Protein AF-0000000084922261 (afdb_homodimer)

Organism: Filifactor alocis (strain ATCC 35896 / CCUG 47790 / D40 B5) (NCBI:txid546269)

Foldseek 3Di:
DDKDKFWFDPVLDDDPLVVLLCVQLVWAWDDKDWAADPFGIKMKTKIWDQDPVVSWIKIKIKIWDDGNPTIMIIIDIDPGPPHDVPDDVPDPPSRSVSSNVSRNVRD/DDKDKFWFDPVLDDPPLLVVLCVQLVWAWDDKDWAADPFGIKMKTKIWDQDPVVRWIKIKIKIWDDGNPTIMIIIDIDPGPPDDRPPDVPDPPSSSVSSNVSRNVRD

Nearest PDB structures (foldseek):
  1v2b-assembly2_B  TM=5.487E-01  e=1.607E-01  Nicotiana tabacum
  2fpn-assembly1_A-2  TM=5.987E-01  e=5.436E-01  Bacillus subtilis
  6mna-assembly1_A  TM=4.639E-01  e=1.637E+00  Mycobacterium tuberculosis H37Rv
  6v04-assembly1_A  TM=4.383E-01  e=9.713E-01  Micromonospora chersina
  4pws-assembly1_A  TM=4.804E-01  e=2.925E+00  Mycobacterium tuberculosis

Solvent-accessible surface area (backbone atoms only — not comparable to full-atom values): 11706 Å² total; per-residue (Å²): 96,69,62,47,74,47,67,37,32,70,88,56,61,56,93,56,54,62,57,54,51,20,64,75,55,68,33,42,71,53,48,70,51,76,45,79,42,88,58,40,37,38,33,43,34,36,36,38,32,80,35,80,90,75,71,42,31,36,37,36,40,37,38,38,40,38,42,83,88,48,28,33,34,38,41,40,65,45,56,37,72,82,62,68,50,66,52,67,68,54,92,72,56,59,62,55,55,45,47,51,56,58,52,57,72,32,79,88,68,64,47,73,46,66,38,33,70,88,58,62,58,99,53,51,65,57,51,50,20,61,74,55,68,33,42,70,60,50,70,51,75,45,79,41,88,58,40,35,39,33,44,34,35,34,38,33,80,36,78,92,74,71,43,30,37,38,35,41,37,37,38,40,38,44,82,88,48,28,34,35,39,40,40,64,45,53,34,76,80,59,69,46,62,52,67,65,58,91,71,56,60,63,57,53,46,48,51,57,58,52,59,73,31,79

Secondary structure (DSSP, 8-state):
---EEEEE-TTT--TTHHHHHHHHTT-EEEEEEEEEETTEEEEEEEEEEEETTTTEEEEEEEEEEEESS-EEEEEEE--TTS--TTS-S-SS-HHHHHHHHHHGGG-/---EEEEE-GGG--TTHHHHHHHHTT-EEEEEEEEEETTEEEEEEEEEEEETTTTEEEEEEEEEEEESS-EEEEEEE--GGG--TTS-S-SS-HHHHHHHHHHGGG-

Structure (mmCIF, N/CA/C/O backbone):
data_AF-0000000084922261-model_v1
#
loop_
_entity.id
_entity.type
_entity.pdbx_description
1 polymer 'Uncharacterized protein'
#
loop_
_atom_site.group_PDB
_atom_site.id
_atom_site.type_symbol
_atom_site.label_atom_id
_atom_site.label_alt_id
_atom_site.label_comp_id
_atom_site.label_asym_id
_atom_site.label_entity_id
_atom_site.label_seq_id
_atom_site.pdbx_PDB_ins_code
_atom_site.Cartn_x
_atom_site.Cartn_y
_atom_site.Cartn_z
_atom_site.occupancy
_atom_site.B_iso_or_equiv
_atom_site.auth_seq_id
_atom_site.auth_comp_id
_atom_site.auth_asym_id
_atom_site.auth_atom_id
_atom_site.pdbx_PDB_model_num
ATOM 1 N N . MET A 1 1 ? 0.493 8.789 -12.711 1 36.69 1 MET A N 1
ATOM 2 C CA . MET A 1 1 ? 0.45 7.84 -11.594 1 36.69 1 MET A CA 1
ATOM 3 C C . MET A 1 1 ? 0.936 6.461 -12.039 1 36.69 1 MET A C 1
ATOM 5 O O . MET A 1 1 ? 0.186 5.703 -12.656 1 36.69 1 MET A O 1
ATOM 9 N N . LYS A 1 2 ? 2.189 6.207 -12.438 1 48.44 2 LYS A N 1
ATOM 10 C CA . LYS A 1 2 ? 2.514 5.016 -13.211 1 48.44 2 LYS A CA 1
ATOM 11 C C . LYS A 1 2 ? 2.586 3.779 -12.32 1 48.44 2 LYS A C 1
ATOM 13 O O . LYS A 1 2 ? 3.297 3.773 -11.32 1 48.44 2 LYS A O 1
ATOM 18 N N . SER A 1 3 ? 1.501 3.09 -11.914 1 64.94 3 SER A N 1
ATOM 19 C CA . SER A 1 3 ? 1.409 1.732 -11.391 1 64.94 3 SER A CA 1
ATOM 20 C C . SER A 1 3 ? 1.769 0.7 -12.453 1 64.94 3 SER A C 1
ATOM 22 O O . SER A 1 3 ? 1.561 0.931 -13.641 1 64.94 3 SER A O 1
ATOM 24 N N . TYR A 1 4 ? 2.791 -0.17 -12.117 1 81.31 4 TYR A N 1
ATOM 25 C CA . TYR A 1 4 ? 3.07 -1.316 -12.977 1 81.31 4 TYR A CA 1
ATOM 26 C C . TYR A 1 4 ? 2.125 -2.473 -12.664 1 81.31 4 TYR A C 1
ATOM 28 O O . TYR A 1 4 ? 1.779 -2.705 -11.5 1 81.31 4 TYR A O 1
ATOM 36 N N . CYS A 1 5 ? 1.631 -3.041 -13.742 1 88.44 5 CYS A N 1
ATOM 37 C CA . CYS A 1 5 ? 0.843 -4.262 -13.594 1 88.44 5 CYS A CA 1
ATOM 38 C C . CYS A 1 5 ? 1.509 -5.426 -14.32 1 88.44 5 CYS A C 1
ATOM 40 O O . CYS A 1 5 ? 1.855 -5.32 -15.492 1 88.44 5 CYS A O 1
ATOM 42 N N . VAL A 1 6 ? 1.786 -6.523 -13.633 1 91.81 6 VAL A N 1
ATOM 43 C CA . VAL A 1 6 ? 2.426 -7.711 -14.188 1 91.81 6 VAL A CA 1
ATOM 44 C C . VAL A 1 6 ? 1.483 -8.906 -14.078 1 91.81 6 VAL A C 1
ATOM 46 O O . VAL A 1 6 ? 1.096 -9.305 -12.977 1 91.81 6 VAL A O 1
ATOM 49 N N . THR A 1 7 ? 1.068 -9.469 -15.195 1 93.5 7 THR A N 1
ATOM 50 C CA . THR A 1 7 ? 0.277 -10.688 -15.172 1 93.5 7 THR A CA 1
ATOM 51 C C . THR A 1 7 ? 1.144 -11.891 -14.789 1 93.5 7 THR A C 1
ATOM 53 O O . THR A 1 7 ? 2.238 -12.062 -15.328 1 93.5 7 THR A O 1
ATOM 56 N N . LEU A 1 8 ? 0.601 -12.664 -13.898 1 94.5 8 LEU A N 1
ATOM 57 C CA . LEU A 1 8 ? 1.389 -13.766 -13.359 1 94.5 8 LEU A CA 1
ATOM 58 C C . LEU A 1 8 ? 0.744 -15.109 -13.688 1 94.5 8 LEU A C 1
ATOM 60 O O . LEU A 1 8 ? -0.47 -15.188 -13.891 1 94.5 8 LEU A O 1
ATOM 64 N N . ASN A 1 9 ? 1.605 -16.094 -13.812 1 91.19 9 ASN A N 1
ATOM 65 C CA . ASN A 1 9 ? 1.144 -17.469 -13.906 1 91.19 9 ASN A CA 1
ATOM 66 C C . ASN A 1 9 ? 0.802 -18.047 -12.531 1 91.19 9 ASN A C 1
ATOM 68 O O . ASN A 1 9 ? 1.667 -18.125 -11.664 1 91.19 9 ASN A O 1
ATOM 72 N N . ARG A 1 10 ? -0.432 -18.344 -12.406 1 86.19 10 ARG A N 1
ATOM 73 C CA . ARG A 1 10 ? -0.937 -18.828 -11.117 1 86.19 10 ARG A CA 1
ATOM 74 C C . ARG A 1 10 ? -0.137 -20.016 -10.625 1 86.19 10 ARG A C 1
ATOM 76 O O . ARG A 1 10 ? 0.125 -20.156 -9.43 1 86.19 10 ARG A O 1
ATOM 83 N N . GLU A 1 11 ? 0.324 -20.844 -11.469 1 85 11 GLU A N 1
ATOM 84 C CA . GLU A 1 11 ? 1.053 -22.062 -11.117 1 85 11 GLU A CA 1
ATOM 85 C C . GLU A 1 11 ? 2.477 -21.734 -10.672 1 85 11 GLU A C 1
ATOM 87 O O . GLU A 1 11 ? 3.117 -22.547 -9.992 1 85 11 GLU A O 1
ATOM 92 N N . LYS A 1 12 ? 2.883 -20.578 -11.062 1 84.75 12 LYS A N 1
ATOM 93 C CA . LYS A 1 12 ? 4.266 -20.203 -10.773 1 84.75 12 LYS A CA 1
ATOM 94 C C . LYS A 1 12 ? 4.352 -19.359 -9.5 1 84.75 12 LYS A C 1
ATOM 96 O O . LYS A 1 12 ? 5.438 -19.156 -8.953 1 84.75 12 LYS A O 1
ATOM 101 N N . ILE A 1 13 ? 3.154 -18.844 -9.094 1 80.56 13 ILE A N 1
ATOM 102 C CA . ILE A 1 13 ? 3.184 -17.984 -7.914 1 80.56 13 ILE A CA 1
ATOM 103 C C . ILE A 1 13 ? 3.516 -18.828 -6.68 1 80.56 13 ILE A C 1
ATOM 105 O O . ILE A 1 13 ? 2.883 -19.859 -6.434 1 80.56 13 ILE A O 1
ATOM 109 N N . LEU A 1 14 ? 4.625 -18.438 -6.035 1 76.31 14 LEU A N 1
ATOM 110 C CA . LEU A 1 14 ? 5.152 -19.203 -4.914 1 76.31 14 LEU A CA 1
ATOM 111 C C . LEU A 1 14 ? 4.668 -18.641 -3.584 1 76.31 14 LEU A C 1
ATOM 113 O O . LEU A 1 14 ? 4.352 -17.453 -3.49 1 76.31 14 LEU A O 1
ATOM 117 N N . PRO A 1 15 ? 4.746 -19.75 -2.66 1 78.44 15 PRO A N 1
ATOM 118 C CA . PRO A 1 15 ? 4.562 -19.312 -1.275 1 78.44 15 PRO A CA 1
ATOM 119 C C . PRO A 1 15 ? 5.711 -18.438 -0.781 1 78.44 15 PRO A C 1
ATOM 121 O O . PRO A 1 15 ? 6.855 -18.609 -1.216 1 78.44 15 PRO A O 1
ATOM 124 N N . HIS A 1 16 ? 5.656 -17.25 -0.441 1 90.94 16 HIS A N 1
ATOM 125 C CA . HIS A 1 16 ? 6.66 -16.406 0.197 1 90.94 16 HIS A CA 1
ATOM 126 C C . HIS A 1 16 ? 7.238 -15.391 -0.788 1 90.94 16 HIS A C 1
ATOM 128 O O . HIS A 1 16 ? 8.453 -15.203 -0.852 1 90.94 16 HIS A O 1
ATOM 134 N N . MET A 1 17 ? 6.457 -14.977 -1.72 1 93.81 17 MET A N 1
ATOM 135 C CA . MET A 1 17 ? 6.863 -13.953 -2.678 1 93.81 17 MET A CA 1
ATOM 136 C C . MET A 1 17 ? 7.586 -12.805 -1.975 1 93.81 17 MET A C 1
ATOM 138 O O . MET A 1 17 ? 8.5 -12.203 -2.539 1 93.81 17 MET A O 1
ATOM 142 N N . GLU A 1 18 ? 7.156 -12.562 -0.69 1 95 18 GLU A N 1
ATOM 143 C CA . GLU A 1 18 ? 7.789 -11.477 0.05 1 95 18 GLU A CA 1
ATOM 144 C C . GLU A 1 18 ? 9.281 -11.727 0.24 1 95 18 GLU A C 1
ATOM 146 O O . GLU A 1 18 ? 10.086 -10.797 0.189 1 95 18 GLU A O 1
ATOM 151 N N . LYS A 1 19 ? 9.656 -12.953 0.465 1 95.31 19 LYS A N 1
ATOM 152 C CA . LYS A 1 19 ? 11.062 -13.297 0.656 1 95.31 19 LYS A CA 1
ATOM 153 C C . LYS A 1 19 ? 11.844 -13.18 -0.65 1 95.31 19 LYS A C 1
ATOM 155 O O . LYS A 1 19 ? 12.969 -12.664 -0.665 1 95.31 19 LYS A O 1
ATOM 160 N N . ILE A 1 20 ? 11.266 -13.68 -1.689 1 96.31 20 ILE A N 1
ATOM 161 C CA . ILE A 1 20 ? 11.898 -13.641 -3 1 96.31 20 ILE A CA 1
ATOM 162 C C . ILE A 1 20 ? 12.148 -12.195 -3.414 1 96.31 20 ILE A C 1
ATOM 164 O O . ILE A 1 20 ? 13.258 -11.836 -3.814 1 96.31 20 ILE A O 1
ATOM 168 N N . LEU A 1 21 ? 11.148 -11.375 -3.289 1 96.25 21 LEU A N 1
ATOM 169 C CA . LEU A 1 21 ? 11.273 -9.977 -3.676 1 96.25 21 LEU A CA 1
ATOM 170 C C . LEU A 1 21 ? 12.305 -9.258 -2.809 1 96.25 21 LEU A C 1
ATOM 172 O O . LEU A 1 21 ? 13.133 -8.5 -3.316 1 96.25 21 LEU A O 1
ATOM 176 N N . ALA A 1 22 ? 12.227 -9.523 -1.489 1 94.31 22 ALA A N 1
ATOM 177 C CA . ALA A 1 22 ? 13.164 -8.891 -0.569 1 94.31 22 ALA A CA 1
ATOM 178 C C . ALA A 1 22 ? 14.602 -9.273 -0.906 1 94.31 22 ALA A C 1
ATOM 180 O O . ALA A 1 22 ? 15.492 -8.414 -0.925 1 94.31 22 ALA A O 1
ATOM 181 N N . GLU A 1 23 ? 14.844 -10.484 -1.179 1 95.31 23 GLU A N 1
ATOM 182 C CA . GLU A 1 23 ? 16.188 -10.992 -1.443 1 95.31 23 GLU A CA 1
ATOM 183 C C . GLU A 1 23 ? 16.703 -10.5 -2.793 1 95.31 23 GLU A C 1
ATOM 185 O O . GLU A 1 23 ? 17.828 -9.992 -2.889 1 95.31 23 GLU A O 1
ATOM 190 N N . LYS A 1 24 ? 15.922 -10.609 -3.748 1 94.69 24 LYS A N 1
ATOM 191 C CA . LYS A 1 24 ? 16.391 -10.305 -5.098 1 94.69 24 LYS A CA 1
ATOM 192 C C . LYS A 1 24 ? 16.5 -8.797 -5.316 1 94.69 24 LYS A C 1
ATOM 194 O O . LYS A 1 24 ? 17.312 -8.344 -6.117 1 94.69 24 LYS A O 1
ATOM 199 N N . CYS A 1 25 ? 15.711 -8.023 -4.672 1 92.56 25 CYS A N 1
ATOM 200 C CA . CYS A 1 25 ? 15.719 -6.578 -4.875 1 92.56 25 CYS A CA 1
ATOM 201 C C . CYS A 1 25 ? 16.5 -5.879 -3.764 1 92.56 25 CYS A C 1
ATOM 203 O O . CYS A 1 25 ? 16.531 -4.648 -3.711 1 92.56 25 CYS A O 1
ATOM 205 N N . TYR A 1 26 ? 17.047 -6.613 -2.855 1 90.06 26 TYR A N 1
ATOM 206 C CA . TYR A 1 26 ? 17.828 -6.07 -1.748 1 90.06 26 TYR A CA 1
ATOM 207 C C . TYR A 1 26 ? 17.047 -5 -1.001 1 90.06 26 TYR A C 1
ATOM 209 O O . TYR A 1 26 ? 17.547 -3.889 -0.794 1 90.06 26 TYR A O 1
ATOM 217 N N . CYS A 1 27 ? 15.875 -5.379 -0.664 1 88.38 27 CYS A N 1
ATOM 218 C CA . CYS A 1 27 ? 15.016 -4.496 0.118 1 88.38 27 CYS A CA 1
ATOM 219 C C . CYS A 1 27 ? 14.484 -5.211 1.356 1 88.38 27 CYS A C 1
ATOM 221 O O . CYS A 1 27 ? 14.703 -6.414 1.522 1 88.38 27 CYS A O 1
ATOM 223 N N . GLU A 1 28 ? 13.961 -4.441 2.223 1 88.06 28 GLU A N 1
ATOM 224 C CA . GLU A 1 28 ? 13.422 -4.988 3.465 1 88.06 28 GLU A CA 1
ATOM 225 C C . GLU A 1 28 ? 11.922 -5.215 3.359 1 88.06 28 GLU A C 1
ATOM 227 O O . GLU A 1 28 ? 11.18 -4.332 2.924 1 88.06 28 GLU A O 1
ATOM 232 N N . PHE A 1 29 ? 11.492 -6.418 3.711 1 91.38 29 PHE A N 1
ATOM 233 C CA . PHE A 1 29 ? 10.07 -6.707 3.842 1 91.38 29 PHE A CA 1
ATOM 234 C C . PHE A 1 29 ? 9.5 -6.062 5.102 1 91.38 29 PHE A C 1
ATOM 236 O O . PHE A 1 29 ? 10.055 -6.219 6.191 1 91.38 29 PHE A O 1
ATOM 243 N N . VAL A 1 30 ? 8.445 -5.324 4.949 1 86.94 30 VAL A N 1
ATOM 244 C CA . VAL A 1 30 ? 7.895 -4.586 6.082 1 86.94 30 VAL A CA 1
ATOM 245 C C . VAL A 1 30 ? 6.648 -5.293 6.605 1 86.94 30 VAL A C 1
ATOM 247 O O . VAL A 1 30 ? 6.531 -5.555 7.805 1 86.94 30 VAL A O 1
ATOM 250 N N . HIS A 1 31 ? 5.699 -5.609 5.719 1 88.5 31 HIS A N 1
ATOM 251 C CA . HIS A 1 31 ? 4.414 -6.16 6.137 1 88.5 31 HIS A CA 1
ATOM 252 C C . HIS A 1 31 ? 3.668 -6.777 4.957 1 88.5 31 HIS A C 1
ATOM 254 O O . HIS A 1 31 ? 3.912 -6.414 3.805 1 88.5 31 HIS A O 1
ATOM 260 N N . LYS A 1 32 ? 2.809 -7.688 5.258 1 92.12 32 LYS A N 1
ATOM 261 C CA . LYS A 1 32 ? 1.87 -8.188 4.258 1 92.12 32 LYS A CA 1
ATOM 262 C C . LYS A 1 32 ? 0.531 -8.555 4.895 1 92.12 32 LYS A C 1
ATOM 264 O O . LYS A 1 32 ? 0.479 -8.953 6.062 1 92.12 32 LYS A O 1
ATOM 269 N N . LYS A 1 33 ? -0.444 -8.391 4.273 1 93.19 33 LYS A N 1
ATOM 270 C CA . LYS A 1 33 ? -1.785 -8.797 4.688 1 93.19 33 LYS A CA 1
ATOM 271 C C . LYS A 1 33 ? -2.602 -9.289 3.496 1 93.19 33 LYS A C 1
ATOM 273 O O . LYS A 1 33 ? -2.574 -8.688 2.424 1 93.19 33 LYS A O 1
ATOM 278 N N . ARG A 1 34 ? -3.311 -10.406 3.766 1 94.12 34 ARG A N 1
ATOM 279 C CA . ARG A 1 34 ? -4.168 -10.984 2.738 1 94.12 34 ARG A CA 1
ATOM 280 C C . ARG A 1 34 ? -5.637 -10.68 3.016 1 94.12 34 ARG A C 1
ATOM 282 O O . ARG A 1 34 ? -6.086 -10.75 4.164 1 94.12 34 ARG A O 1
ATOM 289 N N . TYR A 1 35 ? -6.324 -10.305 2.012 1 94.44 35 TYR A N 1
ATOM 290 C CA . TYR A 1 35 ? -7.762 -10.062 2.045 1 94.44 35 TYR A CA 1
ATOM 291 C C . TYR A 1 35 ? -8.508 -11.07 1.186 1 94.44 35 TYR A C 1
ATOM 293 O O . TYR A 1 35 ? -8.492 -10.984 -0.045 1 94.44 35 TYR A O 1
ATOM 301 N N . PRO A 1 36 ? -9.141 -12.016 1.817 1 93.81 36 PRO A N 1
ATOM 302 C CA . PRO A 1 36 ? -9.859 -13.016 1.033 1 93.81 36 PRO A CA 1
ATOM 303 C C . PRO A 1 36 ? -11.062 -12.438 0.29 1 93.81 36 PRO A C 1
ATOM 305 O O . PRO A 1 36 ? -11.734 -11.539 0.801 1 93.81 36 PRO A O 1
ATOM 308 N N . CYS A 1 37 ? -11.289 -12.898 -0.949 1 91.12 37 CYS A N 1
ATOM 309 C CA . CYS A 1 37 ? -12.492 -12.664 -1.743 1 91.12 37 CYS A CA 1
ATOM 310 C C . CYS A 1 37 ? -13.211 -13.969 -2.053 1 91.12 37 CYS A C 1
ATOM 312 O O . CYS A 1 37 ? -12.664 -15.055 -1.826 1 91.12 37 CYS A O 1
ATOM 314 N N . GLU A 1 38 ? -14.422 -13.867 -2.463 1 86.69 38 GLU A N 1
ATOM 315 C CA . GLU A 1 38 ? -15.172 -15.078 -2.787 1 86.69 38 GLU A CA 1
ATOM 316 C C . GLU A 1 38 ? -14.484 -15.883 -3.889 1 86.69 38 GLU A C 1
ATOM 318 O O . GLU A 1 38 ? -14.508 -17.109 -3.877 1 86.69 38 GLU A O 1
ATOM 323 N N . ASP A 1 39 ? -13.875 -15.234 -4.797 1 88.31 39 ASP A N 1
ATOM 324 C CA . ASP A 1 39 ? -13.289 -15.898 -5.961 1 88.31 39 ASP A CA 1
ATOM 325 C C . ASP A 1 39 ? -11.773 -15.961 -5.855 1 88.31 39 ASP A C 1
ATOM 327 O O . ASP A 1 39 ? -11.086 -16.172 -6.852 1 88.31 39 ASP A O 1
ATOM 331 N N . GLY A 1 40 ? -11.148 -15.703 -4.672 1 92.5 40 GLY A N 1
ATOM 332 C CA . GLY A 1 40 ? -9.703 -15.695 -4.516 1 92.5 40 GLY A CA 1
ATOM 333 C C . GLY A 1 40 ? -9.227 -14.82 -3.371 1 92.5 40 GLY A C 1
ATOM 334 O O . GLY A 1 40 ? -9.734 -14.93 -2.252 1 92.5 40 GLY A O 1
ATOM 335 N N . PHE A 1 41 ? -8.156 -14.023 -3.666 1 93.75 41 PHE A N 1
ATOM 336 C CA . PHE A 1 41 ? -7.645 -13.172 -2.602 1 93.75 41 PHE A CA 1
ATOM 337 C C . PHE A 1 41 ? -6.891 -11.984 -3.182 1 93.75 41 PHE A C 1
ATOM 339 O O . PHE A 1 41 ? -6.508 -11.992 -4.352 1 93.75 41 PHE A O 1
ATOM 346 N N . ILE A 1 42 ? -6.805 -10.961 -2.443 1 95.44 42 ILE A N 1
ATOM 347 C CA . ILE A 1 42 ? -5.934 -9.805 -2.645 1 95.44 42 ILE A CA 1
ATOM 348 C C . ILE A 1 42 ? -4.918 -9.727 -1.508 1 95.44 42 ILE A C 1
ATOM 350 O O . ILE A 1 42 ? -5.273 -9.875 -0.336 1 95.44 42 ILE A O 1
ATOM 354 N N . GL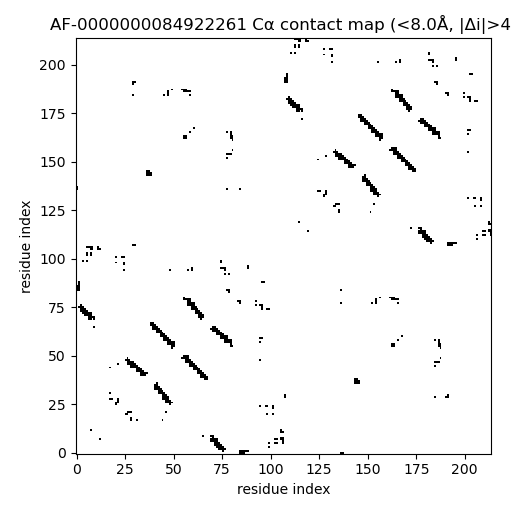U A 1 43 ? -3.688 -9.633 -1.827 1 96 43 GLU A N 1
ATOM 355 C CA . GLU A 1 43 ? -2.633 -9.531 -0.822 1 96 43 GLU A CA 1
ATOM 356 C C . GLU A 1 43 ? -1.793 -8.273 -1.03 1 96 43 GLU A C 1
ATOM 358 O O . GLU A 1 43 ? -1.351 -7.996 -2.146 1 96 43 GLU A O 1
ATOM 363 N N . VAL A 1 44 ? -1.662 -7.469 -0.013 1 95.12 44 VAL A N 1
ATOM 364 C CA . VAL A 1 44 ? -0.872 -6.242 -0.037 1 95.12 44 VAL A CA 1
ATOM 365 C C . VAL A 1 44 ? 0.455 -6.469 0.685 1 95.12 44 VAL A C 1
ATOM 367 O O . VAL A 1 44 ? 0.479 -6.977 1.809 1 95.12 44 VAL A O 1
ATOM 370 N N . MET A 1 45 ? 1.527 -6.156 0.046 1 94.81 45 MET A N 1
ATOM 371 C CA . MET A 1 45 ? 2.863 -6.277 0.62 1 94.81 45 MET A CA 1
ATOM 372 C C . MET A 1 45 ? 3.596 -4.941 0.58 1 94.81 45 MET A C 1
ATOM 374 O O . MET A 1 45 ? 3.518 -4.215 -0.414 1 94.81 45 MET A O 1
ATOM 378 N N . LEU A 1 46 ? 4.277 -4.699 1.675 1 91.31 46 LEU A N 1
ATOM 379 C CA . LEU A 1 46 ? 5.039 -3.463 1.793 1 91.31 46 LEU A CA 1
ATOM 380 C C . LEU A 1 46 ? 6.531 -3.754 1.909 1 91.31 46 LEU A C 1
ATOM 382 O O . LEU A 1 46 ? 6.938 -4.66 2.643 1 91.31 46 LEU A O 1
ATOM 386 N N . PHE A 1 47 ? 7.301 -2.998 1.16 1 88.75 47 PHE A N 1
ATOM 387 C CA . PHE A 1 47 ? 8.758 -3.102 1.188 1 88.75 47 PHE A CA 1
ATOM 388 C C . PHE A 1 47 ? 9.391 -1.729 1.368 1 88.75 47 PHE A C 1
ATOM 390 O O . PHE A 1 47 ? 8.82 -0.714 0.966 1 88.75 47 PHE A O 1
ATOM 397 N N . GLU A 1 48 ? 10.602 -1.743 1.954 1 85.44 48 GLU A N 1
ATOM 398 C CA . GLU A 1 48 ? 11.422 -0.542 2.072 1 85.44 48 GLU A CA 1
ATOM 399 C C . GLU A 1 48 ? 12.852 -0.802 1.606 1 85.44 48 GLU A C 1
ATOM 401 O O . GLU A 1 48 ? 13.398 -1.883 1.839 1 85.44 48 GLU A O 1
ATOM 406 N N . LYS A 1 49 ? 13.359 0.191 0.937 1 83.06 49 LYS A N 1
ATOM 407 C CA . LYS A 1 49 ? 14.758 0.115 0.524 1 83.06 49 LYS A CA 1
ATOM 408 C C . LYS A 1 49 ? 15.531 1.356 0.962 1 83.06 49 LYS A C 1
ATOM 410 O O . LYS A 1 49 ? 15.102 2.482 0.709 1 83.06 49 LYS A O 1
ATOM 415 N N . LEU A 1 50 ? 16.594 1.17 1.703 1 76.12 50 LEU A N 1
ATOM 416 C CA . LEU A 1 50 ? 17.484 2.252 2.109 1 76.12 50 LEU A CA 1
ATOM 417 C C . LEU A 1 50 ? 18.531 2.527 1.034 1 76.12 50 LEU A C 1
ATOM 419 O O . LEU A 1 50 ? 19.234 1.614 0.593 1 76.12 50 LEU A O 1
ATOM 423 N N . HIS A 1 51 ? 18.5 3.842 0.694 1 71.5 51 HIS A N 1
ATOM 424 C CA . HIS A 1 51 ? 19.5 4.266 -0.27 1 71.5 51 HIS A CA 1
ATOM 425 C C . HIS A 1 51 ? 20.719 4.875 0.431 1 71.5 51 HIS A C 1
ATOM 427 O O . HIS A 1 51 ? 20.656 6.012 0.906 1 71.5 51 HIS A O 1
ATOM 433 N N . LEU A 1 52 ? 21.766 4.141 0.45 1 68.75 52 LEU A N 1
ATOM 434 C CA . LEU A 1 52 ? 22.953 4.516 1.213 1 68.75 52 LEU A CA 1
ATOM 435 C C . LEU A 1 52 ? 23.547 5.824 0.692 1 68.75 52 LEU A C 1
ATOM 437 O O . LEU A 1 52 ? 24.062 6.625 1.468 1 68.75 52 LEU A O 1
ATOM 441 N N . ARG A 1 53 ? 23.406 6.047 -0.58 1 62.38 53 ARG A N 1
ATOM 442 C CA . ARG A 1 53 ? 24 7.25 -1.153 1 62.38 53 ARG A CA 1
ATOM 443 C C . ARG A 1 53 ? 23.266 8.5 -0.685 1 62.38 53 ARG A C 1
ATOM 445 O O . ARG A 1 53 ? 23.891 9.531 -0.424 1 62.38 53 ARG A O 1
ATOM 452 N N . THR A 1 54 ? 22 8.523 -0.502 1 62 54 THR A N 1
ATOM 453 C CA . THR A 1 54 ? 21.172 9.688 -0.164 1 62 54 THR A CA 1
ATOM 454 C C . THR A 1 54 ? 20.625 9.562 1.257 1 62 54 THR A C 1
ATOM 456 O O . THR A 1 54 ? 20.094 10.531 1.805 1 62 54 THR A O 1
ATOM 459 N N . THR A 1 55 ? 20.969 8.492 1.886 1 62.44 55 THR A N 1
ATOM 460 C CA . THR A 1 55 ? 20.438 8.172 3.205 1 62.44 55 THR A CA 1
ATOM 461 C C . THR A 1 55 ? 18.922 8.352 3.234 1 62.44 55 THR A C 1
ATOM 463 O O . THR A 1 55 ? 18.359 8.734 4.262 1 62.44 55 THR A O 1
ATOM 466 N N . SER A 1 56 ? 18.297 8.18 1.974 1 67.19 56 SER A N 1
ATOM 467 C CA . SER A 1 56 ? 16.844 8.273 1.879 1 67.19 56 SER A CA 1
ATOM 468 C C . SER A 1 56 ? 16.203 6.895 1.716 1 67.19 56 SER A C 1
ATOM 470 O O . SER A 1 56 ? 16.891 5.93 1.37 1 67.19 56 SER A O 1
ATOM 472 N N . TYR A 1 57 ? 14.984 6.73 2.096 1 68.81 57 TYR A N 1
ATOM 473 C CA . TYR A 1 57 ? 14.258 5.473 1.949 1 68.81 57 TYR A CA 1
ATOM 474 C C . TYR A 1 57 ? 13.234 5.559 0.823 1 68.81 57 TYR A C 1
ATOM 476 O O . TYR A 1 57 ? 12.633 6.613 0.604 1 68.81 57 TYR A O 1
ATOM 484 N N . SER A 1 58 ? 13.234 4.531 0.113 1 77.5 58 SER A N 1
ATOM 485 C CA . SER A 1 58 ? 12.109 4.344 -0.801 1 77.5 58 SER A CA 1
ATOM 486 C C . SER A 1 58 ? 11.141 3.289 -0.276 1 77.5 58 SER A C 1
ATOM 488 O O . SER A 1 58 ? 11.555 2.32 0.364 1 77.5 58 SER A O 1
ATOM 490 N N . GLY A 1 59 ? 9.875 3.561 -0.468 1 82.31 59 GLY A N 1
ATOM 491 C CA . GLY A 1 59 ? 8.836 2.598 -0.12 1 82.31 59 GLY A CA 1
ATOM 492 C C . GLY A 1 59 ? 8.148 2 -1.332 1 82.31 59 GLY A C 1
ATOM 493 O O . GLY A 1 59 ? 8.016 2.66 -2.363 1 82.31 59 GLY A O 1
ATOM 494 N N . LEU A 1 60 ? 7.754 0.763 -1.205 1 88.56 60 LEU A N 1
ATOM 495 C CA . LEU A 1 60 ? 7.066 0.061 -2.281 1 88.56 60 LEU A CA 1
ATOM 496 C C . LEU A 1 60 ? 5.863 -0.71 -1.746 1 88.56 60 LEU A C 1
ATOM 498 O O . LEU A 1 60 ? 5.957 -1.365 -0.705 1 88.56 60 LEU A O 1
ATOM 502 N N . THR A 1 61 ? 4.758 -0.573 -2.402 1 91.62 61 THR A N 1
ATOM 503 C CA . THR A 1 61 ? 3.58 -1.4 -2.158 1 91.62 61 THR A CA 1
ATOM 504 C C . THR A 1 61 ? 3.289 -2.295 -3.359 1 91.62 61 THR A C 1
ATOM 506 O O . THR A 1 61 ? 3.184 -1.811 -4.488 1 91.62 61 THR A O 1
ATOM 509 N N . VAL A 1 62 ? 3.229 -3.58 -3.139 1 94.5 62 VAL A N 1
ATOM 510 C CA . VAL A 1 62 ? 2.836 -4.539 -4.164 1 94.5 62 VAL A CA 1
ATOM 511 C C . VAL A 1 62 ? 1.489 -5.16 -3.807 1 94.5 62 VAL A C 1
ATOM 513 O O . VAL A 1 62 ? 1.297 -5.633 -2.684 1 94.5 62 VAL A O 1
ATOM 516 N N . VAL A 1 63 ? 0.54 -5.145 -4.715 1 96.12 63 VAL A N 1
ATOM 517 C CA . VAL A 1 63 ? -0.77 -5.758 -4.527 1 96.12 63 VAL A CA 1
ATOM 518 C C . VAL A 1 63 ? -0.917 -6.961 -5.457 1 96.12 63 VAL A C 1
ATOM 520 O O . VAL A 1 63 ? -0.961 -6.805 -6.68 1 96.12 63 VAL A O 1
ATOM 523 N N . PHE A 1 64 ? -0.962 -8.125 -4.863 1 95.94 64 PHE A N 1
ATOM 524 C CA . PHE A 1 64 ? -1.228 -9.344 -5.617 1 95.94 64 PHE A CA 1
ATOM 525 C C . PHE A 1 64 ? -2.725 -9.625 -5.684 1 95.94 64 PHE A C 1
ATOM 527 O O . PHE A 1 64 ? -3.408 -9.625 -4.66 1 95.94 64 PHE A O 1
ATOM 534 N N . VAL A 1 65 ? -3.213 -9.797 -6.848 1 94.94 65 VAL A N 1
ATOM 535 C CA . VAL A 1 65 ? -4.602 -10.188 -7.074 1 94.94 65 VAL A CA 1
ATOM 536 C C . VAL A 1 65 ? -4.652 -11.578 -7.715 1 94.94 65 VAL A C 1
ATOM 538 O O . VAL A 1 65 ? -4.203 -11.758 -8.852 1 94.94 65 VAL A O 1
ATOM 541 N N . CYS A 1 66 ? -5.176 -12.539 -6.953 1 94.06 66 CYS A N 1
ATOM 542 C CA . CYS A 1 66 ? -5.316 -13.898 -7.477 1 94.06 66 CYS A CA 1
ATOM 543 C C . CYS A 1 66 ? -6.762 -14.367 -7.391 1 94.06 66 CYS A C 1
ATOM 545 O O . CYS A 1 66 ? -7.27 -14.625 -6.297 1 94.06 66 CYS A O 1
ATOM 547 N N . ARG A 1 67 ? -7.344 -14.406 -8.516 1 91.12 67 ARG A N 1
ATOM 548 C CA . ARG A 1 67 ? -8.719 -14.875 -8.625 1 91.12 67 ARG A CA 1
ATOM 549 C C . ARG A 1 67 ? -8.797 -16.172 -9.43 1 91.12 67 ARG A C 1
ATOM 551 O O . ARG A 1 67 ? -7.766 -16.781 -9.719 1 91.12 67 ARG A O 1
ATOM 558 N N . GLU A 1 68 ? -9.969 -16.688 -9.578 1 84.62 68 GLU A N 1
ATOM 559 C CA . GLU A 1 68 ? -10.133 -17.984 -10.227 1 84.62 68 GLU A CA 1
ATOM 560 C C . GLU A 1 68 ? -9.445 -18 -11.594 1 84.62 68 GLU A C 1
ATOM 562 O O . GLU A 1 68 ? -8.75 -18.969 -11.93 1 84.62 68 GLU A O 1
ATOM 567 N N . GLU A 1 69 ? -9.508 -16.953 -12.359 1 82.38 69 GLU A N 1
ATOM 568 C CA . GLU A 1 69 ? -9.047 -17.031 -13.742 1 82.38 69 GLU A CA 1
ATOM 569 C C . GLU A 1 69 ? -7.816 -16.156 -13.969 1 82.38 69 GLU A C 1
ATOM 571 O O . GLU A 1 69 ? -7.223 -16.188 -15.047 1 82.38 69 GLU A O 1
ATOM 576 N N . VAL A 1 70 ? -7.445 -15.375 -12.992 1 89 70 VAL A N 1
ATOM 577 C CA . VAL A 1 70 ? -6.379 -14.422 -13.289 1 89 70 VAL A CA 1
ATOM 578 C C . VAL A 1 70 ? -5.566 -14.148 -12.023 1 89 70 VAL A C 1
ATOM 580 O O . VAL A 1 70 ? -6.109 -14.156 -10.914 1 89 70 VAL A O 1
ATOM 583 N N . CYS A 1 71 ? -4.289 -14.055 -12.203 1 94.69 71 CYS A N 1
ATOM 584 C CA . CYS A 1 71 ? -3.393 -13.562 -11.164 1 94.69 71 CYS A CA 1
ATOM 585 C C . CYS A 1 71 ? -2.471 -12.477 -11.703 1 94.69 71 CYS A C 1
ATOM 587 O O . CYS A 1 71 ? -1.828 -12.664 -12.734 1 94.69 71 CYS A O 1
ATOM 589 N N . TYR A 1 72 ? -2.434 -11.359 -11.016 1 95.12 72 TYR A N 1
ATOM 590 C CA . TYR A 1 72 ? -1.527 -10.289 -11.414 1 95.12 72 TYR A CA 1
ATOM 591 C C . TYR A 1 72 ? -1.049 -9.492 -10.203 1 95.12 72 TYR A C 1
ATOM 593 O O . TYR A 1 72 ? -1.532 -9.703 -9.086 1 95.12 72 TYR A O 1
ATOM 601 N N . ALA A 1 73 ? -0.053 -8.719 -10.414 1 95.38 73 ALA A N 1
ATOM 602 C CA . ALA A 1 73 ? 0.493 -7.855 -9.367 1 95.38 73 ALA A CA 1
ATOM 603 C C . ALA A 1 73 ? 0.547 -6.402 -9.836 1 95.38 73 ALA A C 1
ATOM 605 O O . ALA A 1 73 ? 0.962 -6.121 -10.961 1 95.38 73 ALA A O 1
ATOM 606 N N . ASP A 1 74 ? 0.005 -5.527 -9.016 1 93.88 74 ASP A N 1
ATOM 607 C CA . ASP A 1 74 ? 0.209 -4.094 -9.18 1 93.88 74 ASP A CA 1
ATOM 608 C C . ASP A 1 74 ? 1.33 -3.59 -8.273 1 93.88 74 ASP A C 1
ATOM 610 O O . ASP A 1 74 ? 1.358 -3.906 -7.078 1 93.88 74 ASP A O 1
ATOM 614 N N . VAL A 1 75 ? 2.256 -2.848 -8.805 1 92.44 75 VAL A N 1
ATOM 615 C CA . VAL A 1 75 ? 3.412 -2.346 -8.07 1 92.44 75 VAL A CA 1
ATOM 616 C C . VAL A 1 75 ? 3.354 -0.821 -7.992 1 92.44 75 VAL A C 1
ATOM 618 O O . VAL A 1 75 ? 3.213 -0.144 -9.016 1 92.44 75 VAL A O 1
ATOM 621 N N . PHE A 1 76 ? 3.379 -0.344 -6.691 1 89.44 76 PHE A N 1
ATOM 622 C CA . PHE A 1 76 ? 3.34 1.089 -6.426 1 89.44 76 PHE A CA 1
ATOM 623 C C . PHE A 1 76 ? 4.586 1.532 -5.672 1 89.44 76 PHE A C 1
ATOM 625 O O . PHE A 1 76 ? 4.953 0.932 -4.656 1 89.44 76 PHE A O 1
ATOM 632 N N . ALA A 1 77 ? 5.246 2.568 -6.156 1 83.69 77 ALA A N 1
ATOM 633 C CA . ALA A 1 77 ? 6.445 3.07 -5.484 1 83.69 77 ALA A CA 1
ATOM 634 C C . ALA A 1 77 ? 6.188 4.438 -4.855 1 83.69 77 ALA A C 1
ATOM 636 O O . ALA A 1 77 ? 5.387 5.223 -5.367 1 83.69 77 ALA A O 1
ATOM 637 N N . PHE A 1 78 ? 6.719 4.594 -3.695 1 76.75 78 PHE A N 1
ATOM 638 C CA . PHE A 1 78 ? 6.715 5.898 -3.041 1 76.75 78 PHE A CA 1
ATOM 639 C C . PHE A 1 78 ? 7.922 6.723 -3.475 1 76.75 78 PHE A C 1
ATOM 641 O O . PHE A 1 78 ? 8.992 6.172 -3.74 1 76.75 78 PHE A O 1
ATOM 648 N N . ALA A 1 79 ? 7.719 7.906 -3.949 1 59.59 79 ALA A N 1
ATOM 649 C CA . ALA A 1 79 ? 8.812 8.742 -4.445 1 59.59 79 ALA A CA 1
ATOM 650 C C . ALA A 1 79 ? 9.703 9.211 -3.299 1 59.59 79 ALA A C 1
ATOM 652 O O . ALA A 1 79 ? 10.695 9.914 -3.523 1 59.59 79 ALA A O 1
ATOM 653 N N . GLY A 1 80 ? 9.719 8.617 -2.219 1 53.09 80 GLY A N 1
ATOM 654 C CA . GLY A 1 80 ? 10.5 9.359 -1.235 1 53.09 80 GLY A CA 1
ATOM 655 C C . GLY A 1 80 ? 10.586 10.844 -1.537 1 53.09 80 GLY A C 1
ATOM 656 O O . GLY A 1 80 ? 9.586 11.555 -1.48 1 53.09 80 GLY A O 1
ATOM 657 N N . GLY A 1 81 ? 11.812 11.453 -1.95 1 41.31 81 GLY A N 1
ATOM 658 C CA . GLY A 1 81 ? 12.258 12.82 -2.129 1 41.31 81 GLY A CA 1
ATOM 659 C C . GLY A 1 81 ? 11.477 13.57 -3.199 1 41.31 81 GLY A C 1
ATOM 660 O O . GLY A 1 81 ? 11 14.68 -2.965 1 41.31 81 GLY A O 1
ATOM 661 N N . ASP A 1 82 ? 11.766 13.375 -4.457 1 39.56 82 ASP A N 1
ATOM 662 C CA . ASP A 1 82 ? 11.359 14.422 -5.391 1 39.56 82 ASP A CA 1
ATOM 663 C C . ASP A 1 82 ? 9.844 14.406 -5.609 1 39.56 82 ASP A C 1
ATOM 665 O O . ASP A 1 82 ? 9.305 15.273 -6.289 1 39.56 82 ASP A O 1
ATOM 669 N N . GLY A 1 83 ? 9.039 14.453 -4.789 1 38.25 83 GLY A N 1
ATOM 670 C CA . GLY A 1 83 ? 7.59 14.508 -4.777 1 38.25 83 GLY A CA 1
ATOM 671 C C . GLY A 1 83 ? 6.953 13.664 -5.875 1 38.25 83 GLY A C 1
ATOM 672 O O . GLY A 1 83 ? 5.945 13 -5.645 1 38.25 83 GLY A O 1
ATOM 673 N N . ILE A 1 84 ? 6.867 14.32 -7.281 1 37.78 84 ILE A N 1
ATOM 674 C CA . ILE A 1 84 ? 5.938 14.344 -8.406 1 37.78 84 ILE A CA 1
ATOM 675 C C . ILE A 1 84 ? 5.82 12.945 -9.008 1 37.78 84 ILE A C 1
ATOM 677 O O . ILE A 1 84 ? 6.785 12.422 -9.57 1 37.78 84 ILE A O 1
ATOM 681 N N . LEU A 1 85 ? 5.082 12.195 -8.445 1 41.12 85 LEU A N 1
ATOM 682 C CA . LEU A 1 85 ? 4.711 10.859 -8.883 1 41.12 85 LEU A CA 1
ATOM 683 C C . LEU A 1 85 ? 4.473 10.82 -10.391 1 41.12 85 LEU A C 1
ATOM 685 O O . LEU A 1 85 ? 4.16 9.773 -10.945 1 41.12 85 LEU A O 1
ATOM 689 N N . ASN A 1 86 ? 3.83 11.773 -10.836 1 37.69 86 ASN A N 1
ATOM 690 C CA . ASN A 1 86 ? 3.49 11.664 -12.25 1 37.69 86 ASN A CA 1
ATOM 691 C C . ASN A 1 86 ? 4.711 11.312 -13.102 1 37.69 86 ASN A C 1
ATOM 693 O O . ASN A 1 86 ? 4.688 11.453 -14.32 1 37.69 86 ASN A O 1
ATOM 697 N N . ILE A 1 87 ? 5.934 11.609 -12.68 1 41.66 87 ILE A N 1
ATOM 698 C CA . ILE A 1 87 ? 7.02 11.344 -13.617 1 41.66 87 ILE A CA 1
ATOM 699 C C . ILE A 1 87 ? 7.062 9.852 -13.953 1 41.66 87 ILE A C 1
ATOM 701 O O . ILE A 1 87 ? 6.824 9.008 -13.086 1 41.66 87 ILE A O 1
ATOM 705 N N . ASP A 1 88 ? 7.266 9.578 -15.211 1 37.41 88 ASP A N 1
ATOM 706 C CA . ASP A 1 88 ? 7.613 8.312 -15.836 1 37.41 88 ASP A CA 1
ATOM 707 C C . ASP A 1 88 ? 8.453 7.445 -14.906 1 37.41 88 ASP A C 1
ATOM 709 O O . ASP A 1 88 ? 9.305 7.961 -14.18 1 37.41 88 ASP A O 1
ATOM 713 N N . TRP A 1 89 ? 7.855 6.387 -14.219 1 42.84 89 TRP A N 1
ATOM 714 C CA . TRP A 1 89 ? 8.867 5.449 -13.742 1 42.84 89 TRP A CA 1
ATOM 715 C C . TRP A 1 89 ? 10.164 5.609 -14.523 1 42.84 89 TRP A C 1
ATOM 717 O O . TRP A 1 89 ? 11.031 4.727 -14.492 1 42.84 89 TRP A O 1
ATOM 727 N N . GLY A 1 90 ? 10.227 6.445 -15.242 1 36.66 90 GLY A N 1
ATOM 728 C CA . GLY A 1 90 ? 11.484 6.617 -15.953 1 36.66 90 GLY A CA 1
ATOM 729 C C . GLY A 1 90 ? 12.695 6.281 -15.109 1 36.66 90 GLY A C 1
ATOM 730 O O . GLY A 1 90 ? 12.719 5.25 -14.43 1 36.66 90 GLY A O 1
ATOM 731 N N . ALA A 1 91 ? 13.641 7.234 -15.055 1 40.09 91 ALA A N 1
ATOM 732 C CA . ALA A 1 91 ? 15.062 7.109 -14.719 1 40.09 91 ALA A CA 1
ATOM 733 C C . ALA A 1 91 ? 15.242 6.766 -13.242 1 40.09 91 ALA A C 1
ATOM 735 O O . ALA A 1 91 ? 16.188 6.051 -12.883 1 40.09 91 ALA A O 1
ATOM 736 N N . GLY A 1 92 ? 14.344 7.203 -12.258 1 43.69 92 GLY A N 1
ATOM 737 C CA . GLY A 1 92 ? 14.789 7.234 -10.875 1 43.69 92 GLY A CA 1
ATOM 738 C C . GLY A 1 92 ? 14.258 6.078 -10.047 1 43.69 92 GLY A C 1
ATOM 739 O O . GLY A 1 92 ? 14.797 5.777 -8.977 1 43.69 92 GLY A O 1
ATOM 740 N N . ASN A 1 93 ? 12.914 5.629 -10.133 1 56.09 93 ASN A N 1
ATOM 741 C CA . ASN A 1 93 ? 12.586 4.684 -9.07 1 56.09 93 ASN A CA 1
ATOM 742 C C . ASN A 1 93 ? 13.102 3.283 -9.391 1 56.09 93 ASN A C 1
ATOM 744 O O . ASN A 1 93 ? 12.422 2.504 -10.062 1 56.09 93 ASN A O 1
ATOM 748 N N . SER A 1 94 ? 14.227 3.102 -9.031 1 74.44 94 SER A N 1
ATOM 749 C CA . SER A 1 94 ? 15.055 1.915 -9.242 1 74.44 94 SER A CA 1
ATOM 750 C C . SER A 1 94 ? 14.445 0.695 -8.555 1 74.44 94 SER A C 1
ATOM 752 O O . SER A 1 94 ? 14.414 -0.396 -9.133 1 74.44 94 SER A O 1
ATOM 754 N N . LEU A 1 95 ? 13.617 0.955 -7.48 1 83.12 95 LEU A N 1
ATOM 755 C CA . LEU A 1 95 ? 13.141 -0.209 -6.738 1 83.12 95 LEU A CA 1
ATOM 756 C C . LEU A 1 95 ? 11.945 -0.847 -7.438 1 83.12 95 LEU A C 1
ATOM 758 O O . LEU A 1 95 ? 11.875 -2.072 -7.562 1 83.12 95 LEU A O 1
ATOM 762 N N . ALA A 1 96 ? 10.969 -0.044 -7.934 1 87.06 96 ALA A N 1
ATOM 763 C CA . ALA A 1 96 ? 9.805 -0.571 -8.641 1 87.06 96 ALA A CA 1
ATOM 764 C C . ALA A 1 96 ? 10.219 -1.365 -9.875 1 87.06 96 ALA A C 1
ATOM 766 O O . ALA A 1 96 ? 9.68 -2.441 -10.141 1 87.06 96 ALA A O 1
ATOM 767 N N . LYS A 1 97 ? 11.148 -0.829 -10.555 1 86.88 97 LYS A N 1
ATOM 768 C CA . LYS A 1 97 ? 11.625 -1.515 -11.75 1 86.88 97 LYS A CA 1
ATOM 769 C C . LYS A 1 97 ? 12.273 -2.854 -11.398 1 86.88 97 LYS A C 1
ATOM 771 O O . LYS A 1 97 ? 12.078 -3.846 -12.102 1 86.88 97 LYS A O 1
ATOM 776 N N . GLU A 1 98 ? 13.078 -2.846 -10.383 1 89.31 98 GLU A N 1
ATOM 777 C CA . GLU A 1 98 ? 13.703 -4.082 -9.914 1 89.31 98 GLU A CA 1
ATOM 778 C C . GLU A 1 98 ? 12.648 -5.133 -9.57 1 89.31 98 GLU A C 1
ATOM 780 O O . GLU A 1 98 ? 12.758 -6.289 -9.977 1 89.31 98 GLU A O 1
ATOM 785 N N . VAL A 1 99 ? 11.609 -4.762 -8.867 1 92.56 99 VAL A N 1
ATOM 786 C CA . VAL A 1 99 ? 10.562 -5.68 -8.438 1 92.56 99 VAL A CA 1
ATOM 787 C C . VAL A 1 99 ? 9.797 -6.203 -9.648 1 92.56 99 VAL A C 1
ATOM 789 O O . VAL A 1 9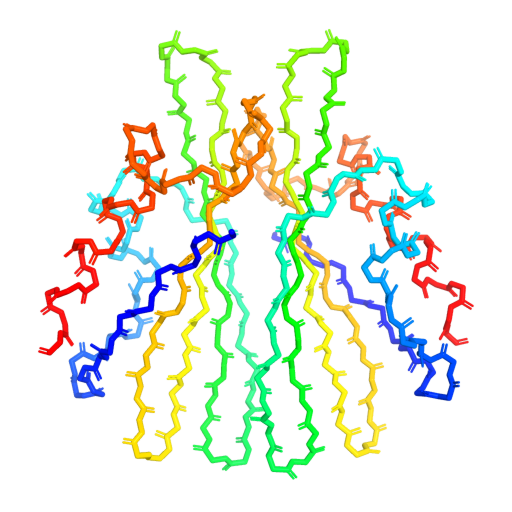9 ? 9.523 -7.398 -9.75 1 92.56 99 VAL A O 1
ATOM 792 N N . VAL A 1 100 ? 9.484 -5.32 -10.586 1 92.19 100 VAL A N 1
ATOM 793 C CA . VAL A 1 100 ? 8.766 -5.715 -11.789 1 92.19 100 VAL A CA 1
ATOM 794 C C . VAL A 1 100 ? 9.578 -6.754 -12.562 1 92.19 100 VAL A C 1
ATOM 796 O O . VAL A 1 100 ? 9.031 -7.75 -13.039 1 92.19 100 VAL A O 1
ATOM 799 N N . THR A 1 101 ? 10.852 -6.484 -12.617 1 93.31 101 THR A N 1
ATOM 800 C CA . THR A 1 101 ? 11.727 -7.414 -13.32 1 93.31 101 THR A CA 1
ATOM 801 C C . THR A 1 101 ? 11.695 -8.789 -12.656 1 93.31 101 THR A C 1
ATOM 803 O O . THR A 1 101 ? 11.625 -9.812 -13.344 1 93.31 101 THR A O 1
ATOM 806 N N . VAL A 1 102 ? 11.719 -8.883 -11.375 1 95 102 VAL A N 1
ATOM 807 C CA . VAL A 1 102 ? 11.672 -10.148 -10.648 1 95 102 VAL A CA 1
ATOM 808 C C . VAL A 1 102 ? 10.32 -10.82 -10.875 1 95 102 VAL A C 1
ATOM 810 O O . VAL A 1 102 ? 10.258 -12.023 -11.125 1 95 102 VAL A O 1
ATOM 813 N N . LEU A 1 103 ? 9.227 -10.07 -10.828 1 94.94 103 LEU A N 1
ATOM 814 C CA . LEU A 1 103 ? 7.891 -10.625 -11.008 1 94.94 103 LEU A CA 1
ATOM 815 C C . LEU A 1 103 ? 7.727 -11.203 -12.406 1 94.94 103 LEU A C 1
ATOM 817 O O . LEU A 1 103 ? 7 -12.188 -12.594 1 94.94 103 LEU A O 1
ATOM 821 N N . GLU A 1 104 ? 8.367 -10.586 -13.344 1 94.38 104 GLU A N 1
ATOM 822 C CA . GLU A 1 104 ? 8.273 -11.031 -14.734 1 94.38 104 GLU A CA 1
ATOM 823 C C . GLU A 1 104 ? 8.82 -12.445 -14.891 1 94.38 104 GLU A C 1
ATOM 825 O O . GLU A 1 104 ? 8.531 -13.125 -15.883 1 94.38 104 GLU A O 1
ATOM 830 N N . GLU A 1 105 ? 9.617 -12.883 -13.977 1 93.81 105 GLU A N 1
ATOM 831 C CA . GLU A 1 105 ? 10.109 -14.258 -13.992 1 93.81 105 GLU A CA 1
ATOM 832 C C . GLU A 1 105 ? 8.984 -15.25 -13.75 1 93.81 105 GLU A C 1
ATOM 834 O O . GLU A 1 105 ? 9.141 -16.453 -13.992 1 93.81 105 GLU A O 1
ATOM 839 N N . PHE A 1 106 ? 7.832 -14.844 -13.312 1 93.06 106 PHE A N 1
ATOM 840 C CA . PHE A 1 106 ? 6.742 -15.742 -12.938 1 93.06 106 PHE A CA 1
ATOM 841 C C . PHE A 1 106 ? 5.57 -15.594 -13.906 1 93.06 106 PHE A C 1
ATOM 843 O O . PHE A 1 106 ? 4.434 -15.93 -13.562 1 93.06 106 PHE A O 1
ATOM 850 N N . VAL A 1 107 ? 5.746 -14.961 -14.992 1 89.25 107 VAL A N 1
ATOM 851 C CA . VAL A 1 107 ? 4.719 -14.797 -16.016 1 89.25 107 VAL A CA 1
ATOM 852 C C . VAL A 1 107 ? 4.539 -16.109 -16.781 1 89.25 107 VAL A C 1
ATOM 854 O O . VAL A 1 107 ? 5.492 -16.875 -16.938 1 89.25 107 VAL A O 1
ATOM 857 N N . MET B 1 1 ? 4.832 -5.578 13.648 1 37.03 1 MET B N 1
ATOM 858 C CA . MET B 1 1 ? 4.328 -5.023 12.398 1 37.03 1 MET B CA 1
ATOM 859 C C . MET B 1 1 ? 3.031 -4.254 12.625 1 37.03 1 MET B C 1
ATOM 861 O O . MET B 1 1 ? 1.955 -4.852 12.695 1 37.03 1 MET B O 1
ATOM 865 N N . LYS B 1 2 ? 2.957 -3.158 13.297 1 47.16 2 LYS B N 1
ATOM 866 C CA . LYS B 1 2 ? 1.661 -2.736 13.828 1 47.16 2 LYS B CA 1
ATOM 867 C C . LYS B 1 2 ? 0.833 -2.041 12.75 1 47.16 2 LYS B C 1
ATOM 869 O O . LYS B 1 2 ? 1.318 -1.128 12.078 1 47.16 2 LYS B O 1
ATOM 874 N N . SER B 1 3 ? 0.093 -2.697 11.906 1 64.62 3 SER B N 1
ATOM 875 C CA . SER B 1 3 ? -1.016 -2.205 11.094 1 64.62 3 SER B CA 1
ATOM 876 C C . SER B 1 3 ? -2.184 -1.76 11.969 1 64.62 3 SER B C 1
ATOM 878 O O . SER B 1 3 ? -2.379 -2.283 13.07 1 64.62 3 SER B O 1
ATOM 880 N N . TYR B 1 4 ? -2.639 -0.433 11.766 1 80.88 4 TYR B N 1
ATOM 881 C CA . TYR B 1 4 ? -3.877 0.014 12.398 1 80.88 4 TYR B CA 1
ATOM 882 C C . TYR B 1 4 ? -5.09 -0.423 11.578 1 80.88 4 TYR B C 1
ATOM 884 O O . TYR B 1 4 ? -5.051 -0.418 10.352 1 80.88 4 TYR B O 1
ATOM 892 N N . CYS B 1 5 ? -6.031 -0.926 12.312 1 88.06 5 CYS B N 1
ATOM 893 C CA . CYS B 1 5 ? -7.312 -1.231 11.688 1 88.06 5 CYS B CA 1
ATOM 894 C C . CYS B 1 5 ? -8.43 -0.397 12.305 1 88.06 5 CYS B C 1
ATOM 896 O O . CYS B 1 5 ? -8.586 -0.363 13.531 1 88.06 5 CYS B O 1
ATOM 898 N N . VAL B 1 6 ? -9.156 0.351 11.523 1 91.75 6 VAL B N 1
ATOM 899 C CA . VAL B 1 6 ? -10.258 1.199 11.977 1 91.75 6 VAL B CA 1
ATOM 900 C C . VAL B 1 6 ? -11.562 0.737 11.344 1 91.75 6 VAL B C 1
ATOM 902 O O . VAL B 1 6 ? -11.703 0.744 10.117 1 91.75 6 VAL B O 1
ATOM 905 N N . THR B 1 7 ? -12.516 0.299 12.133 1 93.25 7 THR B N 1
ATOM 906 C CA . THR B 1 7 ? -13.844 -0.031 11.617 1 93.25 7 THR B CA 1
ATOM 907 C C . THR B 1 7 ? -14.617 1.235 11.258 1 93.25 7 THR B C 1
ATOM 909 O O . THR B 1 7 ? -14.648 2.188 12.039 1 93.25 7 THR B O 1
ATOM 912 N N . LEU B 1 8 ? -15.195 1.176 10.102 1 94.31 8 LEU B N 1
ATOM 913 C CA . LEU B 1 8 ? -15.852 2.371 9.586 1 94.31 8 LEU B CA 1
ATOM 914 C C . LEU B 1 8 ? -17.344 2.137 9.406 1 94.31 8 LEU B C 1
ATOM 916 O O . LEU B 1 8 ? -17.781 0.998 9.227 1 94.31 8 LEU B O 1
ATOM 920 N N . ASN B 1 9 ? -18.062 3.23 9.555 1 91 9 ASN B N 1
ATOM 921 C CA . ASN B 1 9 ? -19.484 3.227 9.195 1 91 9 ASN B CA 1
ATOM 922 C C . ASN B 1 9 ? -19.688 3.379 7.691 1 91 9 ASN B C 1
ATOM 924 O O . ASN B 1 9 ? -19.281 4.387 7.105 1 91 9 ASN B O 1
ATOM 928 N N . ARG B 1 10 ? -20.234 2.346 7.152 1 86.19 10 ARG B N 1
ATOM 929 C CA . ARG B 1 10 ? -20.422 2.295 5.707 1 86.19 10 ARG B CA 1
ATOM 930 C C . ARG B 1 10 ? -21.172 3.521 5.203 1 86.19 10 ARG B C 1
ATOM 932 O O . ARG B 1 10 ? -20.859 4.051 4.133 1 86.19 10 ARG B O 1
ATOM 939 N N . GLU B 1 11 ? -22.062 4.051 5.941 1 84.88 11 GLU B N 1
ATOM 940 C CA . GLU B 1 11 ? -22.891 5.188 5.543 1 84.88 11 GLU B CA 1
ATOM 941 C C . GLU B 1 11 ? -22.094 6.492 5.609 1 84.88 11 GLU B C 1
ATOM 943 O O . GLU B 1 11 ? -22.453 7.48 4.973 1 84.88 11 GLU B O 1
ATOM 948 N N . LYS B 1 12 ? -21.031 6.422 6.332 1 84.56 12 LYS B N 1
ATOM 949 C CA . LYS B 1 12 ? -20.25 7.637 6.543 1 84.56 12 LYS B CA 1
ATOM 950 C C . LYS B 1 12 ? -19.078 7.711 5.574 1 84.56 12 LYS B C 1
ATOM 952 O O . LYS B 1 12 ? -18.469 8.766 5.41 1 84.56 12 LYS B O 1
ATOM 957 N N . ILE B 1 13 ? -18.766 6.543 4.934 1 80.25 13 ILE B N 1
ATOM 958 C CA . ILE B 1 13 ? -17.609 6.539 4.039 1 80.25 13 ILE B CA 1
ATOM 959 C C . ILE B 1 13 ? -17.922 7.359 2.791 1 80.25 13 ILE B C 1
ATOM 961 O O . ILE B 1 13 ? -18.953 7.148 2.141 1 80.25 13 ILE B O 1
ATOM 965 N N . LEU B 1 14 ? -17.016 8.336 2.504 1 76.62 14 LEU B N 1
ATOM 966 C CA . LEU B 1 14 ? -17.234 9.289 1.421 1 76.62 14 LEU B CA 1
ATOM 967 C C . LEU B 1 14 ? -16.422 8.914 0.188 1 76.62 14 LEU B C 1
ATOM 969 O O . LEU B 1 14 ? -15.367 8.281 0.303 1 76.62 14 LEU B O 1
ATOM 973 N N . PRO B 1 15 ? -16.969 9.273 -1.071 1 78.75 15 PRO B N 1
ATOM 974 C CA . PRO B 1 15 ? -16.281 9 -2.34 1 78.75 15 PRO B CA 1
ATOM 975 C C . PRO B 1 15 ? -14.93 9.695 -2.441 1 78.75 15 PRO B C 1
ATOM 977 O O . PRO B 1 15 ? -14.047 9.227 -3.166 1 78.75 15 PRO B O 1
ATOM 980 N N . HIS B 1 16 ? -14.547 10.586 -1.623 1 90.88 16 HIS B N 1
ATOM 981 C CA . HIS B 1 16 ? -13.305 11.336 -1.787 1 90.88 16 HIS B CA 1
ATOM 982 C C . HIS B 1 16 ? -12.461 11.289 -0.517 1 90.88 16 HIS B C 1
ATOM 984 O O . HIS B 1 16 ? -11.961 12.32 -0.062 1 90.88 16 HIS B O 1
ATOM 990 N N . MET B 1 17 ? -12.344 10.047 0.011 1 93.81 17 MET B N 1
ATOM 991 C CA . MET B 1 17 ? -11.57 9.875 1.237 1 93.81 17 MET B CA 1
ATOM 992 C C . MET B 1 17 ? -10.125 10.32 1.035 1 93.81 17 MET B C 1
ATOM 994 O O . MET B 1 17 ? -9.5 10.844 1.957 1 93.81 17 MET B O 1
ATOM 998 N N . GLU B 1 18 ? -9.609 10.078 -0.248 1 94.94 18 GLU B N 1
ATOM 999 C CA . GLU B 1 18 ? -8.227 10.469 -0.517 1 94.94 18 GLU B CA 1
ATOM 1000 C C . GLU B 1 18 ? -8.031 11.969 -0.315 1 94.94 18 GLU B C 1
ATOM 1002 O O . GLU B 1 18 ? -6.98 12.398 0.169 1 94.94 18 GLU B O 1
ATOM 1007 N N . LYS B 1 19 ? -8.992 12.75 -0.696 1 95.31 19 LYS B N 1
ATOM 1008 C CA . LYS B 1 19 ? -8.898 14.195 -0.536 1 95.31 19 LYS B CA 1
ATOM 1009 C C . LYS B 1 19 ? -8.961 14.594 0.937 1 95.31 19 LYS B C 1
ATOM 1011 O O . LYS B 1 19 ? -8.211 15.461 1.388 1 95.31 19 LYS B O 1
ATOM 1016 N N . ILE B 1 20 ? -9.875 14 1.63 1 96.25 20 ILE B N 1
ATOM 1017 C CA . ILE B 1 20 ? -10.062 14.289 3.047 1 96.25 20 ILE B CA 1
ATOM 1018 C C . ILE B 1 20 ? -8.781 13.961 3.816 1 96.25 20 ILE B C 1
ATOM 1020 O O . ILE B 1 20 ? -8.289 14.781 4.594 1 96.25 20 ILE B O 1
ATOM 1024 N N . LEU B 1 21 ? -8.258 12.789 3.584 1 96.25 21 LEU B N 1
ATOM 1025 C CA . LEU B 1 21 ? -7.047 12.367 4.281 1 96.25 21 LEU B CA 1
ATOM 1026 C C . LEU B 1 21 ? -5.875 13.273 3.93 1 96.25 21 LEU B C 1
ATOM 1028 O O . LEU B 1 21 ? -5.113 13.68 4.809 1 96.25 21 LEU B O 1
ATOM 1032 N N . ALA B 1 22 ? -5.75 13.57 2.609 1 94.44 22 ALA B N 1
ATOM 1033 C CA . ALA B 1 22 ? -4.656 14.43 2.164 1 94.44 22 ALA B CA 1
ATOM 1034 C C . ALA B 1 22 ? -4.742 15.812 2.814 1 94.44 22 ALA B C 1
ATOM 1036 O O . ALA B 1 22 ? -3.732 16.344 3.283 1 94.44 22 ALA B O 1
ATOM 1037 N N . GLU B 1 23 ? -5.883 16.359 2.877 1 95.44 23 GLU B N 1
ATOM 1038 C CA . GLU B 1 23 ? -6.086 17.719 3.406 1 95.44 23 GLU B CA 1
ATOM 1039 C C . GLU B 1 23 ? -5.906 17.734 4.922 1 95.44 23 GLU B C 1
ATOM 1041 O O . GLU B 1 23 ? -5.184 18.594 5.449 1 95.44 23 GLU B O 1
ATOM 1046 N N . LYS B 1 24 ? -6.477 16.844 5.57 1 94.75 24 LYS B N 1
ATOM 1047 C CA . LYS B 1 24 ? -6.477 16.875 7.027 1 94.75 24 LYS B CA 1
ATOM 1048 C C . LYS B 1 24 ? -5.125 16.453 7.594 1 94.75 24 LYS B C 1
ATOM 1050 O O . LYS B 1 24 ? -4.73 16.891 8.672 1 94.75 24 LYS B O 1
ATOM 1055 N N . CYS B 1 25 ? -4.418 15.617 6.918 1 92.5 25 CYS B N 1
ATOM 1056 C CA . CYS B 1 25 ? -3.141 15.125 7.426 1 92.5 25 CYS B CA 1
ATOM 1057 C C . CYS B 1 25 ? -1.978 15.852 6.762 1 92.5 25 CYS B C 1
ATOM 1059 O O . CYS B 1 25 ? -0.815 15.516 6.996 1 92.5 25 CYS B O 1
ATOM 1061 N N . TYR B 1 26 ? -2.232 16.812 5.922 1 90.25 26 TYR B N 1
ATOM 1062 C CA . TYR B 1 26 ? -1.215 17.594 5.234 1 90.25 26 TYR B CA 1
ATOM 1063 C C . TYR B 1 26 ? -0.204 16.688 4.539 1 90.25 26 TYR B C 1
ATOM 1065 O O . TYR B 1 26 ? 1.006 16.844 4.73 1 90.25 26 TYR B O 1
ATOM 1073 N N . CYS B 1 27 ? -0.761 15.789 3.807 1 88.38 27 CYS B N 1
ATOM 1074 C CA . CYS B 1 27 ? 0.066 14.883 3.016 1 88.38 27 CYS B CA 1
ATOM 1075 C C . CYS B 1 27 ? -0.365 14.891 1.553 1 88.38 27 CYS B C 1
ATOM 1077 O O . CYS B 1 27 ? -1.362 15.523 1.198 1 88.38 27 CYS B O 1
ATOM 1079 N N . GLU B 1 28 ? 0.467 14.352 0.76 1 88.12 28 GLU B N 1
ATOM 1080 C CA . GLU B 1 28 ? 0.192 14.297 -0.672 1 88.12 28 GLU B CA 1
ATOM 1081 C C . GLU B 1 28 ? -0.428 12.961 -1.063 1 88.12 28 GLU B C 1
ATOM 1083 O O . GLU B 1 28 ? 0.075 11.898 -0.681 1 88.12 28 GLU B O 1
ATOM 1088 N N . PHE B 1 29 ? -1.534 13.023 -1.777 1 91.38 29 PHE B N 1
ATOM 1089 C CA . PHE B 1 29 ? -2.119 11.828 -2.375 1 91.38 29 PHE B CA 1
ATOM 1090 C C . PHE B 1 29 ? -1.304 11.375 -3.578 1 91.38 29 PHE B C 1
ATOM 1092 O O . PHE B 1 29 ? -0.983 12.172 -4.457 1 91.38 29 PHE B O 1
ATOM 1099 N N . VAL B 1 30 ? -0.937 10.125 -3.586 1 86.94 30 VAL B N 1
ATOM 1100 C CA . VAL B 1 30 ? -0.062 9.625 -4.641 1 86.94 30 VAL B CA 1
ATOM 1101 C C . VAL B 1 30 ? -0.877 8.812 -5.645 1 86.94 30 VAL B C 1
ATOM 1103 O O . VAL B 1 30 ? -0.796 9.047 -6.852 1 86.94 30 VAL B O 1
ATOM 1106 N N . HIS B 1 31 ? -1.661 7.852 -5.168 1 88.5 31 HIS B N 1
ATOM 1107 C CA . HIS B 1 31 ? -2.371 6.934 -6.051 1 88.5 31 HIS B CA 1
ATOM 1108 C C . HIS B 1 31 ? -3.469 6.184 -5.301 1 88.5 31 HIS B C 1
ATOM 1110 O O . HIS B 1 31 ? -3.406 6.047 -4.078 1 88.5 31 HIS B O 1
ATOM 1116 N N . LYS B 1 32 ? -4.441 5.754 -6.023 1 92.19 32 LYS B N 1
ATOM 1117 C CA . LYS B 1 32 ? -5.426 4.828 -5.473 1 92.19 32 LYS B CA 1
ATOM 1118 C C . LYS B 1 32 ? -5.914 3.844 -6.531 1 92.19 32 LYS B C 1
ATOM 1120 O O . LYS B 1 32 ? -5.957 4.176 -7.719 1 92.19 32 LYS B O 1
ATOM 1125 N N . LYS B 1 33 ? -6.211 2.752 -6.215 1 93.31 33 LYS B N 1
ATOM 1126 C CA . LYS B 1 33 ? -6.801 1.732 -7.078 1 93.31 33 LYS B CA 1
ATOM 1127 C C . LYS B 1 33 ? -7.809 0.882 -6.312 1 93.31 33 LYS B C 1
ATOM 1129 O O . LYS B 1 33 ? -7.555 0.48 -5.176 1 93.31 33 LYS B O 1
ATOM 1134 N N . ARG B 1 34 ? -8.906 0.653 -6.988 1 94.38 34 ARG B N 1
ATOM 1135 C CA . ARG B 1 34 ? -9.953 -0.178 -6.406 1 94.38 34 ARG B CA 1
ATOM 1136 C C . ARG B 1 34 ? -9.961 -1.569 -7.031 1 94.38 34 ARG B C 1
ATOM 1138 O O . ARG B 1 34 ? -9.805 -1.711 -8.242 1 94.38 34 ARG B O 1
ATOM 1145 N N . TYR B 1 35 ? -10.125 -2.541 -6.234 1 94.62 35 TYR B N 1
ATOM 1146 C CA . TYR B 1 35 ? -10.25 -3.938 -6.637 1 94.62 35 TYR B CA 1
ATOM 1147 C C . TYR B 1 35 ? -11.625 -4.492 -6.273 1 94.62 35 TYR B C 1
ATOM 1149 O O . TYR B 1 35 ? -11.898 -4.766 -5.102 1 94.62 35 TYR B O 1
ATOM 1157 N N . PRO B 1 36 ? -12.461 -4.645 -7.246 1 94 36 PRO B N 1
ATOM 1158 C CA . PRO B 1 36 ? -13.797 -5.156 -6.941 1 94 36 PRO B CA 1
ATOM 1159 C C . PRO B 1 36 ? -13.781 -6.609 -6.473 1 94 36 PRO B C 1
ATOM 1161 O O . PRO B 1 36 ? -12.961 -7.406 -6.945 1 94 36 PRO B O 1
ATOM 1164 N N . CYS B 1 37 ? -14.633 -6.945 -5.488 1 91.25 37 CYS B N 1
ATOM 1165 C CA . CYS B 1 37 ? -14.938 -8.297 -5.043 1 91.25 37 CYS B CA 1
ATOM 1166 C C . CYS B 1 37 ? -16.422 -8.617 -5.246 1 91.25 37 CYS B C 1
ATOM 1168 O O . CYS B 1 37 ? -17.219 -7.723 -5.539 1 91.25 37 CYS B O 1
ATOM 1170 N N . GLU B 1 38 ? -16.75 -9.859 -5.199 1 86.81 38 GLU B N 1
ATOM 1171 C CA . GLU B 1 38 ? -18.141 -10.242 -5.375 1 86.81 38 GLU B CA 1
ATOM 1172 C C . GLU B 1 38 ? -19.031 -9.586 -4.324 1 86.81 38 GLU B C 1
ATOM 1174 O O . GLU B 1 38 ? -20.172 -9.211 -4.609 1 86.81 38 GLU B O 1
ATOM 1179 N N . ASP B 1 39 ? -18.562 -9.406 -3.162 1 88.38 39 ASP B N 1
ATOM 1180 C CA . ASP B 1 39 ? -19.359 -8.906 -2.053 1 88.38 39 ASP B CA 1
ATOM 1181 C C . ASP B 1 39 ? -19 -7.465 -1.717 1 88.38 39 ASP B C 1
ATOM 1183 O O . ASP B 1 39 ? -19.328 -6.973 -0.633 1 88.38 39 ASP B O 1
ATOM 1187 N N . GLY B 1 40 ? -18.25 -6.727 -2.594 1 92.75 40 GLY B N 1
ATOM 1188 C CA . GLY B 1 40 ? -17.828 -5.367 -2.311 1 92.75 40 GLY B CA 1
ATOM 1189 C C . GLY B 1 40 ? -16.578 -4.965 -3.053 1 92.75 40 GLY B C 1
ATOM 1190 O O . GLY B 1 40 ? -16.469 -5.156 -4.266 1 92.75 40 GLY B O 1
ATOM 1191 N N . PHE B 1 41 ? -15.672 -4.273 -2.275 1 93.88 41 PHE B N 1
ATOM 1192 C CA . PHE B 1 41 ? -14.445 -3.842 -2.932 1 93.88 41 PHE B CA 1
ATOM 1193 C C . PHE B 1 41 ? -13.32 -3.652 -1.916 1 93.88 41 PHE B C 1
ATOM 1195 O O . PHE B 1 41 ? -13.578 -3.547 -0.714 1 93.88 41 PHE B O 1
ATOM 1202 N N . ILE B 1 42 ? -12.148 -3.752 -2.365 1 95.44 42 ILE B N 1
ATOM 1203 C CA . ILE B 1 42 ? -10.922 -3.359 -1.674 1 95.44 42 ILE B CA 1
ATOM 1204 C C . ILE B 1 42 ? -10.258 -2.201 -2.416 1 95.44 42 ILE B C 1
ATOM 1206 O O . ILE B 1 42 ? -10.141 -2.232 -3.643 1 95.44 42 ILE B O 1
ATOM 1210 N N . GLU B 1 43 ? -9.961 -1.141 -1.737 1 96.06 43 GLU B N 1
ATOM 1211 C CA . GLU B 1 43 ? -9.305 0.015 -2.342 1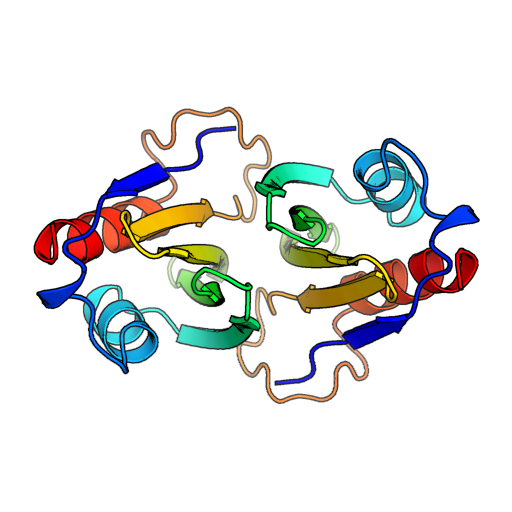 96.06 43 GLU B CA 1
ATOM 1212 C C . GLU B 1 43 ? -7.992 0.338 -1.636 1 96.06 43 GLU B C 1
ATOM 1214 O O . GLU B 1 43 ? -7.945 0.412 -0.406 1 96.06 43 GLU B O 1
ATOM 1219 N N . VAL B 1 44 ? -6.926 0.415 -2.367 1 95.19 44 VAL B N 1
ATOM 1220 C CA . VAL B 1 44 ? -5.602 0.746 -1.85 1 95.19 44 VAL B CA 1
ATOM 1221 C C . VAL B 1 44 ? -5.262 2.197 -2.186 1 95.19 44 VAL B C 1
ATOM 1223 O O . VAL B 1 44 ? -5.395 2.621 -3.338 1 95.19 44 VAL B O 1
ATOM 1226 N N . MET B 1 45 ? -4.887 2.957 -1.209 1 94.88 45 MET B N 1
ATOM 1227 C CA . MET B 1 45 ? -4.492 4.352 -1.38 1 94.88 45 MET B CA 1
ATOM 1228 C C . MET B 1 45 ? -3.086 4.59 -0.842 1 94.88 45 MET B C 1
ATOM 1230 O O . MET B 1 45 ? -2.723 4.07 0.214 1 94.88 45 MET B O 1
ATOM 1234 N N . LEU B 1 46 ? -2.367 5.375 -1.601 1 91.31 46 LEU B N 1
ATOM 1235 C CA . LEU B 1 46 ? -0.997 5.707 -1.224 1 91.31 46 LEU B CA 1
ATOM 1236 C C . LEU B 1 46 ? -0.854 7.203 -0.959 1 91.31 46 LEU B C 1
ATOM 1238 O O . LEU B 1 46 ? -1.372 8.023 -1.719 1 91.31 46 LEU B O 1
ATOM 1242 N N . PHE B 1 47 ? -0.183 7.508 0.121 1 88.81 47 PHE B N 1
ATOM 1243 C CA . PHE B 1 47 ? 0.095 8.891 0.496 1 88.81 47 PHE B CA 1
ATOM 1244 C C . PHE B 1 47 ? 1.574 9.078 0.811 1 88.81 47 PHE B C 1
ATOM 1246 O O . PHE B 1 47 ? 2.248 8.141 1.238 1 88.81 47 PHE B O 1
ATOM 1253 N N . GLU B 1 48 ? 2.033 10.32 0.616 1 85.44 48 GLU B N 1
ATOM 1254 C CA . GLU B 1 48 ? 3.385 10.719 1.001 1 85.44 48 GLU B CA 1
ATOM 1255 C C . GLU B 1 48 ? 3.371 12.016 1.796 1 85.44 48 GLU B C 1
ATOM 1257 O O . GLU B 1 48 ? 2.582 12.922 1.505 1 85.44 48 GLU B O 1
ATOM 1262 N N . LYS B 1 49 ? 4.227 12.031 2.779 1 83.06 49 LYS B N 1
ATOM 1263 C CA . LYS B 1 49 ? 4.391 13.258 3.553 1 83.06 49 LYS B CA 1
ATOM 1264 C C . LYS B 1 49 ? 5.859 13.664 3.637 1 83.06 49 LYS B C 1
ATOM 1266 O O . LYS B 1 49 ? 6.711 12.844 3.992 1 83.06 49 LYS B O 1
ATOM 1271 N N . LEU B 1 50 ? 6.168 14.859 3.221 1 76.44 50 LEU B N 1
ATOM 1272 C CA . LEU B 1 50 ? 7.508 15.422 3.334 1 76.44 50 LEU B CA 1
ATOM 1273 C C . LEU B 1 50 ? 7.715 16.062 4.699 1 76.44 50 LEU B C 1
ATOM 1275 O O . LEU B 1 50 ? 6.918 16.906 5.117 1 76.44 50 LEU B O 1
ATOM 1279 N N . HIS B 1 51 ? 8.82 15.547 5.297 1 71.81 51 HIS B N 1
ATOM 1280 C CA . HIS B 1 51 ? 9.188 16.141 6.578 1 71.81 51 HIS B CA 1
ATOM 1281 C C . HIS B 1 51 ? 10.266 17.188 6.41 1 71.81 51 HIS B C 1
ATOM 1283 O O . HIS B 1 51 ? 11.438 16.859 6.211 1 71.81 51 HIS B O 1
ATOM 1289 N N . LEU B 1 52 ? 9.867 18.391 6.535 1 68.88 52 LEU B N 1
ATOM 1290 C CA . LEU B 1 52 ? 10.742 19.531 6.242 1 68.88 52 LEU B CA 1
ATOM 1291 C C . LEU B 1 52 ? 11.938 19.547 7.191 1 68.88 52 LEU B C 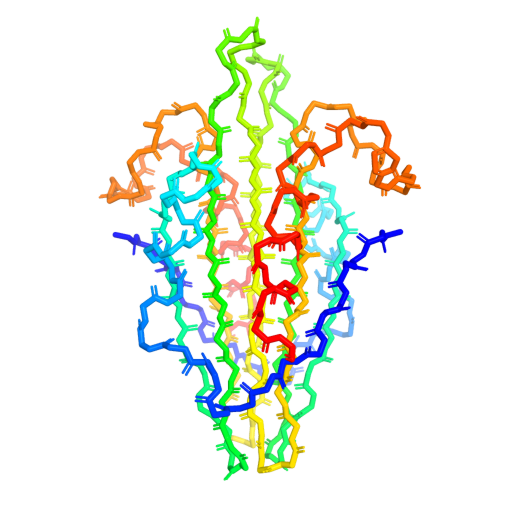1
ATOM 1293 O O . LEU B 1 52 ? 13.039 19.938 6.801 1 68.88 52 LEU B O 1
ATOM 1297 N N . ARG B 1 53 ? 11.742 19.078 8.406 1 63.06 53 ARG B N 1
ATOM 1298 C CA . ARG B 1 53 ? 12.828 19.125 9.375 1 63.06 53 ARG B CA 1
ATOM 1299 C C . ARG B 1 53 ? 13.93 18.141 9.008 1 63.06 53 ARG B C 1
ATOM 1301 O O . ARG B 1 53 ? 15.117 18.438 9.172 1 63.06 53 ARG B O 1
ATOM 1308 N N . THR B 1 54 ? 13.688 17 8.469 1 62.16 54 THR B N 1
ATOM 1309 C CA . THR B 1 54 ? 14.641 15.945 8.172 1 62.16 54 THR B CA 1
ATOM 1310 C C . THR B 1 54 ? 14.812 15.781 6.664 1 62.16 54 THR B C 1
ATOM 1312 O O . THR B 1 54 ? 15.734 15.094 6.207 1 62.16 54 THR B O 1
ATOM 1315 N N . THR B 1 55 ? 14.086 16.578 5.945 1 62.69 55 THR B N 1
ATOM 1316 C CA . THR B 1 55 ? 14.047 16.469 4.492 1 62.69 55 THR B CA 1
ATOM 1317 C C . THR B 1 55 ? 13.836 15.016 4.059 1 62.69 55 THR B C 1
ATOM 1319 O O . THR B 1 55 ? 14.336 14.594 3.014 1 62.69 55 THR B O 1
ATOM 1322 N N . SER B 1 56 ? 13.148 14.211 5.016 1 67.5 56 SER B N 1
ATOM 1323 C CA . SER B 1 56 ? 12.836 12.82 4.695 1 67.5 56 SER B CA 1
ATOM 1324 C C . SER B 1 56 ? 11.359 12.648 4.355 1 67.5 56 SER B C 1
ATOM 1326 O O . SER B 1 56 ? 10.547 13.531 4.645 1 67.5 56 SER B O 1
ATOM 1328 N N . TYR B 1 57 ? 11 11.656 3.627 1 68.81 57 TYR B N 1
ATOM 1329 C CA . TYR B 1 57 ? 9.617 11.359 3.277 1 68.81 57 TYR B CA 1
ATOM 1330 C C . TYR B 1 57 ? 9.102 10.148 4.043 1 68.81 57 TYR B C 1
ATOM 1332 O O . TYR B 1 57 ? 9.852 9.211 4.305 1 68.81 57 TYR B O 1
ATOM 1340 N N . SER B 1 58 ? 7.934 10.328 4.461 1 77.56 58 SER B N 1
ATOM 1341 C CA . SER B 1 58 ? 7.203 9.164 4.945 1 77.56 58 SER B CA 1
ATOM 1342 C C . SER B 1 58 ? 6.141 8.719 3.943 1 77.56 58 SER B C 1
ATOM 1344 O O . SER B 1 58 ? 5.547 9.547 3.256 1 77.56 58 SER B O 1
ATOM 1346 N N . GLY B 1 59 ? 6.023 7.426 3.812 1 82.44 59 GLY B N 1
ATOM 1347 C CA . GLY B 1 59 ? 4.977 6.859 2.977 1 82.44 59 GLY B CA 1
ATOM 1348 C C . GLY B 1 59 ? 3.896 6.148 3.773 1 82.44 59 GLY B C 1
ATOM 1349 O O . GLY B 1 59 ? 4.168 5.586 4.836 1 82.44 59 GLY B O 1
ATOM 1350 N N . LEU B 1 60 ? 2.695 6.199 3.268 1 88.69 60 LEU B N 1
ATOM 1351 C CA . LEU B 1 60 ? 1.559 5.555 3.916 1 88.69 60 LEU B CA 1
ATOM 1352 C C . LEU B 1 60 ? 0.703 4.809 2.898 1 88.69 60 LEU B C 1
ATOM 1354 O O . LEU B 1 60 ? 0.428 5.328 1.813 1 88.69 60 LEU B O 1
ATOM 1358 N N . THR B 1 61 ? 0.366 3.609 3.221 1 91.62 61 THR B N 1
ATOM 1359 C CA . THR B 1 61 ? -0.621 2.842 2.471 1 91.62 61 THR B CA 1
ATOM 1360 C C . THR B 1 61 ? -1.87 2.598 3.312 1 91.62 61 THR B C 1
ATOM 1362 O O . THR B 1 61 ? -1.781 2.102 4.438 1 91.62 61 THR B O 1
ATOM 1365 N N . VAL B 1 62 ? -3.018 3 2.807 1 94.38 62 VAL B N 1
ATOM 1366 C CA . VAL B 1 62 ? -4.301 2.725 3.443 1 94.38 62 VAL B CA 1
ATOM 1367 C C . VAL B 1 62 ? -5.109 1.755 2.584 1 94.38 62 VAL B C 1
ATOM 1369 O O . VAL B 1 62 ? -5.266 1.967 1.378 1 94.38 62 VAL B O 1
ATOM 1372 N N . VAL B 1 63 ? -5.586 0.691 3.15 1 96 63 VAL B N 1
ATOM 1373 C CA . VAL B 1 63 ? -6.43 -0.283 2.461 1 96 63 VAL B CA 1
ATOM 1374 C C . VAL B 1 63 ? -7.848 -0.234 3.025 1 96 63 VAL B C 1
ATOM 1376 O O . VAL B 1 63 ? -8.07 -0.589 4.184 1 96 63 VAL B O 1
ATOM 1379 N N . PHE B 1 64 ? -8.773 0.219 2.213 1 95.88 64 PHE B N 1
ATOM 1380 C CA . PHE B 1 64 ? -10.18 0.201 2.574 1 95.88 64 PHE B CA 1
ATOM 1381 C C . PHE B 1 64 ? -10.836 -1.106 2.141 1 95.88 64 PHE B C 1
ATOM 1383 O O . PHE B 1 64 ? -10.719 -1.514 0.984 1 95.88 64 PHE B O 1
ATOM 1390 N N . VAL B 1 65 ? -11.453 -1.756 3.039 1 94.94 65 VAL B N 1
ATOM 1391 C CA . VAL B 1 65 ? -12.227 -2.961 2.76 1 94.94 65 VAL B CA 1
ATOM 1392 C C . VAL B 1 65 ? -13.703 -2.701 3.039 1 94.94 65 VAL B C 1
ATOM 1394 O O . VAL B 1 65 ? -14.094 -2.473 4.184 1 94.94 65 VAL B O 1
ATOM 1397 N N . CYS B 1 66 ? -14.508 -2.711 1.97 1 94 66 CYS B N 1
ATOM 1398 C CA . CYS B 1 66 ? -15.945 -2.518 2.115 1 94 66 CYS B CA 1
ATOM 1399 C C . CYS B 1 66 ? -16.719 -3.688 1.514 1 94 66 CYS B C 1
ATOM 1401 O O . CYS B 1 66 ? -16.75 -3.848 0.292 1 94 66 CYS B O 1
ATOM 1403 N N . ARG B 1 67 ? -17.234 -4.449 2.385 1 91.31 67 ARG B N 1
ATOM 1404 C CA . ARG B 1 67 ? -18.047 -5.598 1.99 1 91.31 67 ARG B CA 1
ATOM 1405 C C . ARG B 1 67 ? -19.484 -5.422 2.441 1 91.31 67 ARG B C 1
ATOM 1407 O O . ARG B 1 67 ? -19.875 -4.336 2.869 1 91.31 67 ARG B O 1
ATOM 1414 N N . GLU B 1 68 ? -20.312 -6.387 2.135 1 84.75 68 GLU B N 1
ATOM 1415 C CA . GLU B 1 68 ? -21.734 -6.27 2.426 1 84.75 68 GLU B CA 1
ATOM 1416 C C . GLU B 1 68 ? -21.969 -5.938 3.896 1 84.75 68 GLU B C 1
ATOM 1418 O O . GLU B 1 68 ? -22.781 -5.066 4.219 1 84.75 68 GLU B O 1
ATOM 1423 N N . GLU B 1 69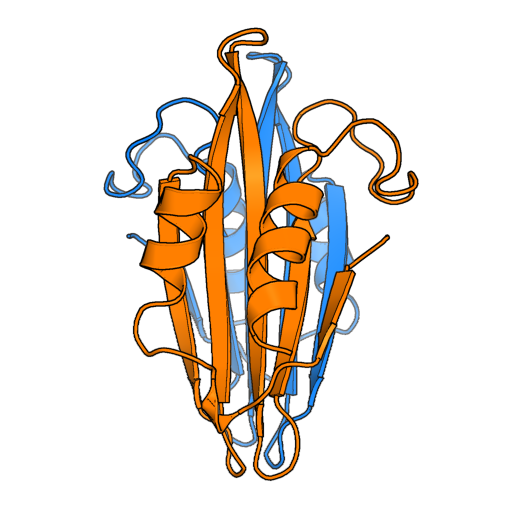 ? -21.234 -6.484 4.801 1 82.31 69 GLU B N 1
ATOM 1424 C CA . GLU B 1 69 ? -21.594 -6.348 6.207 1 82.31 69 GLU B CA 1
ATOM 1425 C C . GLU B 1 69 ? -20.547 -5.535 6.965 1 82.31 69 GLU B C 1
ATOM 1427 O O . GLU B 1 69 ? -20.719 -5.223 8.141 1 82.31 69 GLU B O 1
ATOM 1432 N N . VAL B 1 70 ? -19.453 -5.223 6.336 1 88.81 70 VAL B N 1
ATOM 1433 C CA . VAL B 1 70 ? -18.391 -4.598 7.121 1 88.81 70 VAL B CA 1
ATOM 1434 C C . VAL B 1 70 ? -17.578 -3.656 6.238 1 88.81 70 VAL B C 1
ATOM 1436 O O . VAL B 1 70 ? -17.422 -3.906 5.043 1 88.81 70 VAL B O 1
ATOM 1439 N N . CYS B 1 71 ? -17.188 -2.555 6.809 1 94.62 71 CYS B N 1
ATOM 1440 C CA . CYS B 1 71 ? -16.219 -1.648 6.207 1 94.62 71 CYS B CA 1
ATOM 1441 C C . CYS B 1 71 ? -15.148 -1.256 7.211 1 94.62 71 CYS B C 1
ATOM 1443 O O . CYS B 1 71 ? -15.453 -0.83 8.32 1 94.62 71 CYS B O 1
ATOM 1445 N N . TYR B 1 72 ? -13.922 -1.426 6.809 1 95.06 72 TYR B N 1
ATOM 1446 C CA . TYR B 1 72 ? -12.828 -1.018 7.676 1 95.06 72 TYR B CA 1
ATOM 1447 C C . TYR B 1 72 ? -11.617 -0.571 6.859 1 95.06 72 TYR B C 1
ATOM 1449 O O . TYR B 1 72 ? -11.602 -0.713 5.633 1 95.06 72 TYR B O 1
ATOM 1457 N N . ALA B 1 73 ? -10.711 0.057 7.523 1 95.19 73 ALA B N 1
ATOM 1458 C CA . ALA B 1 73 ? -9.469 0.508 6.898 1 95.19 73 ALA B CA 1
ATOM 1459 C C . ALA B 1 73 ? -8.25 -0.011 7.66 1 95.19 73 ALA B C 1
ATOM 1461 O O . ALA B 1 73 ? -8.219 0.033 8.891 1 95.19 73 ALA B O 1
ATOM 1462 N N . ASP B 1 74 ? -7.348 -0.604 6.93 1 93.69 74 ASP B N 1
ATOM 1463 C CA . ASP B 1 74 ? -6.02 -0.91 7.449 1 93.69 74 ASP B CA 1
ATOM 1464 C C . ASP B 1 74 ? -5.008 0.155 7.035 1 93.69 74 ASP B C 1
ATOM 1466 O O . ASP B 1 74 ? -4.945 0.536 5.863 1 93.69 74 ASP B O 1
ATOM 1470 N N . VAL B 1 75 ? -4.25 0.652 7.973 1 92.31 75 VAL B N 1
ATOM 1471 C CA . VAL B 1 75 ? -3.279 1.715 7.734 1 92.31 75 VAL B CA 1
ATOM 1472 C C . VAL B 1 75 ? -1.867 1.187 7.969 1 92.31 75 VAL B C 1
ATOM 1474 O O . VAL B 1 75 ? -1.576 0.617 9.023 1 92.31 75 VAL B O 1
ATOM 1477 N N . PHE B 1 76 ? -1.029 1.341 6.867 1 89.25 76 PHE B N 1
ATOM 1478 C CA . PHE B 1 76 ? 0.36 0.901 6.914 1 89.25 76 PHE B CA 1
ATOM 1479 C C . PHE B 1 76 ? 1.307 2.07 6.672 1 89.25 76 PHE B C 1
ATOM 1481 O O . PHE B 1 76 ? 1.142 2.818 5.707 1 89.25 76 PHE B O 1
ATOM 1488 N N . ALA B 1 77 ? 2.297 2.232 7.531 1 83.62 77 ALA B N 1
ATOM 1489 C CA . ALA B 1 77 ? 3.26 3.32 7.371 1 83.62 77 ALA B CA 1
ATOM 1490 C C . ALA B 1 77 ? 4.641 2.781 7.012 1 83.62 77 ALA B C 1
ATOM 1492 O O . ALA B 1 77 ? 5.008 1.677 7.418 1 83.62 77 ALA B O 1
ATOM 1493 N N . PHE B 1 78 ? 5.25 3.467 6.133 1 77 78 PHE B N 1
ATOM 1494 C CA . PHE B 1 78 ? 6.641 3.18 5.805 1 77 78 PHE B CA 1
ATOM 1495 C C . PHE B 1 78 ? 7.582 3.93 6.742 1 77 78 PHE B C 1
ATOM 1497 O O . PHE B 1 78 ? 7.27 5.035 7.191 1 77 78 PHE B O 1
ATOM 1504 N N . ALA B 1 79 ? 8.469 3.232 7.422 1 59.22 79 ALA B N 1
ATOM 1505 C CA . ALA B 1 79 ? 9.367 3.854 8.391 1 59.22 79 ALA B CA 1
ATOM 1506 C C . ALA B 1 79 ? 10.336 4.809 7.707 1 59.22 79 ALA B C 1
ATOM 1508 O O . ALA B 1 79 ? 11.148 5.461 8.367 1 59.22 79 ALA B O 1
ATOM 1509 N N . GLY B 1 80 ? 10.023 5.27 6.609 1 53.44 80 GLY B N 1
ATOM 1510 C CA . GLY B 1 80 ? 11.203 5.961 6.129 1 53.44 80 GLY B CA 1
ATOM 1511 C C . GLY B 1 80 ? 12.5 5.371 6.652 1 53.44 80 GLY B C 1
ATOM 1512 O O . GLY B 1 80 ? 12.531 4.219 7.09 1 53.44 80 GLY B O 1
ATOM 1513 N N . GLY B 1 81 ? 13.578 6.09 7.34 1 41.31 81 GLY B N 1
ATOM 1514 C CA . GLY B 1 81 ? 14.898 5.836 7.891 1 41.31 81 GLY B CA 1
ATOM 1515 C C . GLY B 1 81 ? 14.906 4.766 8.961 1 41.31 81 GLY B C 1
ATOM 1516 O O . GLY B 1 81 ? 15.922 4.102 9.188 1 41.31 81 GLY B O 1
ATOM 1517 N N . ASP B 1 82 ? 14.219 4.965 10.047 1 39.62 82 ASP B N 1
ATOM 1518 C CA . ASP B 1 82 ? 14.641 4.105 11.148 1 39.62 82 ASP B CA 1
ATOM 1519 C C . ASP B 1 82 ? 14.133 2.68 10.953 1 39.62 82 ASP B C 1
ATOM 1521 O O . ASP B 1 82 ? 14.492 1.778 11.719 1 39.62 82 ASP B O 1
ATOM 1525 N N . GLY B 1 83 ? 14.203 2.076 9.992 1 37.28 83 GLY B N 1
ATOM 1526 C CA . GLY B 1 83 ? 13.914 0.711 9.578 1 37.28 83 GLY B CA 1
ATOM 1527 C C . GLY B 1 83 ? 12.57 0.207 10.07 1 37.28 83 GLY B C 1
ATOM 1528 O O . GLY B 1 83 ? 11.672 -0.073 9.273 1 37.28 83 GLY B O 1
ATOM 1529 N N . ILE B 1 84 ? 12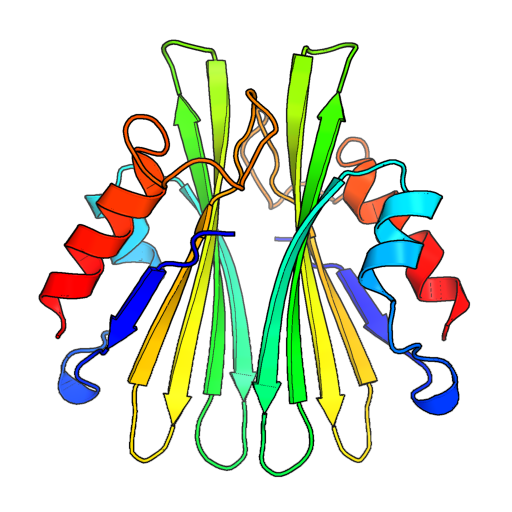.617 -0.7 11.391 1 37.84 84 ILE B N 1
ATOM 1530 C CA . ILE B 1 84 ? 11.992 -1.902 11.93 1 37.84 84 ILE B CA 1
ATOM 1531 C C . ILE B 1 84 ? 10.531 -1.615 12.281 1 37.84 84 ILE B C 1
ATOM 1533 O O . ILE B 1 84 ? 10.25 -0.737 13.094 1 37.84 84 ILE B O 1
ATOM 1537 N N . LEU B 1 85 ? 9.672 -1.955 11.438 1 41.66 85 LEU B N 1
ATOM 1538 C CA . LEU B 1 85 ? 8.211 -1.965 11.539 1 41.66 85 LEU B CA 1
ATOM 1539 C C . LEU B 1 85 ? 7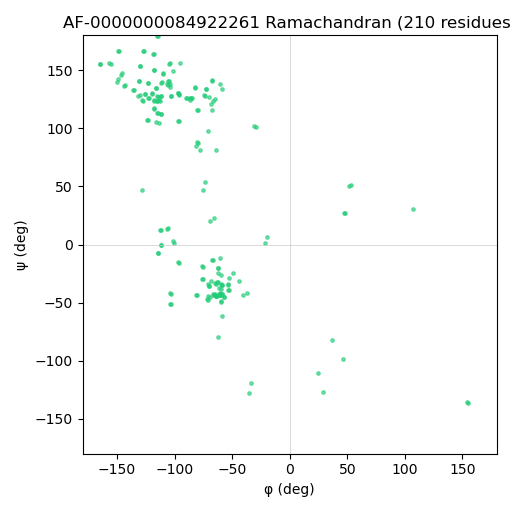.773 -2.383 12.938 1 41.66 85 LEU B C 1
ATOM 1541 O O . LEU B 1 85 ? 6.574 -2.426 13.227 1 41.66 85 LEU B O 1
ATOM 1545 N N . ASN B 1 86 ? 8.414 -3.355 13.469 1 38.06 86 ASN B N 1
ATOM 1546 C CA . ASN B 1 86 ? 7.879 -3.871 14.727 1 38.06 86 ASN B CA 1
ATOM 1547 C C . ASN B 1 86 ? 7.68 -2.756 15.75 1 38.06 86 ASN B C 1
ATOM 1549 O O . ASN B 1 86 ? 7.496 -3.025 16.938 1 38.06 86 ASN B O 1
ATOM 1553 N N . ILE B 1 87 ? 8.438 -1.672 15.734 1 41.81 87 ILE B N 1
ATOM 1554 C CA . ILE B 1 87 ? 8.258 -0.751 16.844 1 41.81 87 ILE B CA 1
ATOM 1555 C C . ILE B 1 87 ? 6.809 -0.274 16.891 1 41.81 87 ILE B C 1
ATOM 1557 O O . ILE B 1 87 ? 6.191 -0.046 15.852 1 41.81 87 ILE B O 1
ATOM 1561 N N . ASP B 1 88 ? 6.285 -0.302 18.062 1 37.5 88 ASP B N 1
ATOM 1562 C CA . ASP B 1 88 ? 5.059 0.371 18.484 1 37.5 88 ASP B CA 1
ATOM 1563 C C . ASP B 1 88 ? 4.82 1.638 17.672 1 37.5 88 ASP B C 1
ATOM 1565 O O . ASP B 1 88 ? 5.762 2.371 17.359 1 37.5 88 ASP B O 1
ATOM 1569 N N . TRP B 1 89 ? 3.904 1.611 16.641 1 43.25 89 TRP B N 1
ATOM 1570 C CA . TRP B 1 89 ? 3.514 2.963 16.25 1 43.25 89 TRP B CA 1
ATOM 1571 C C . TRP B 1 89 ? 3.779 3.953 17.375 1 43.25 89 TRP B C 1
ATOM 1573 O O . TRP B 1 89 ? 3.262 5.07 17.375 1 43.25 89 TRP B O 1
ATOM 1583 N N . GLY B 1 90 ? 4.234 3.549 18.312 1 36.41 90 GLY B N 1
ATOM 1584 C CA . GLY B 1 90 ? 4.484 4.504 19.391 1 36.41 90 GLY B CA 1
ATOM 1585 C C . GLY B 1 90 ? 4.87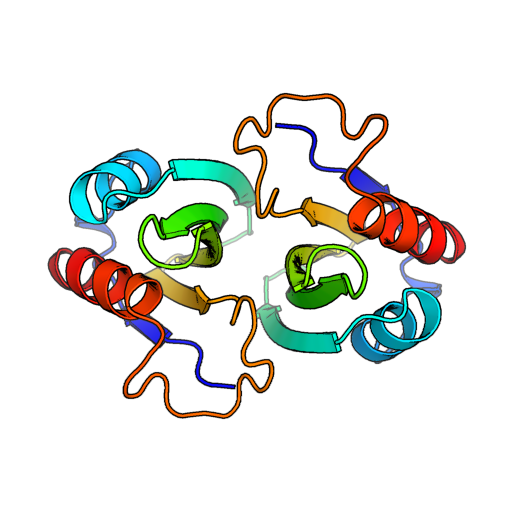1 5.879 18.875 1 36.41 90 GLY B C 1
ATOM 1586 O O . GLY B 1 90 ? 4.059 6.566 18.266 1 36.41 90 GLY B O 1
ATOM 1587 N N . ALA B 1 91 ? 6.074 6.32 19.234 1 40.34 91 ALA B N 1
ATOM 1588 C CA . ALA B 1 91 ? 6.504 7.711 19.344 1 40.34 91 ALA B CA 1
ATOM 1589 C C . ALA B 1 91 ? 6.641 8.352 17.969 1 40.34 91 ALA B C 1
ATOM 1591 O O . ALA B 1 91 ? 6.363 9.547 17.797 1 40.34 91 ALA B O 1
ATOM 1592 N N . GLY B 1 92 ? 7.082 7.613 16.828 1 43.47 92 GLY B N 1
ATOM 1593 C CA . GLY B 1 92 ? 7.629 8.359 15.711 1 43.47 92 GLY B CA 1
ATOM 1594 C C . GLY B 1 92 ? 6.668 8.469 14.539 1 43.47 92 GLY B C 1
ATOM 1595 O O . GLY B 1 92 ? 6.844 9.312 13.664 1 43.47 92 GLY B O 1
ATOM 1596 N N . ASN B 1 93 ? 5.871 7.379 14.086 1 56.25 93 ASN B N 1
ATOM 1597 C CA . ASN B 1 93 ? 5.25 7.664 12.797 1 56.25 93 ASN B CA 1
ATOM 1598 C C . ASN B 1 93 ? 4 8.523 12.953 1 56.25 93 ASN B C 1
ATOM 1600 O O . ASN B 1 93 ? 2.914 8.008 13.227 1 56.25 93 ASN B O 1
ATOM 1604 N N . SER B 1 94 ? 4.219 9.711 12.945 1 74.56 94 SER B N 1
ATOM 1605 C CA . SER B 1 94 ? 3.273 10.812 13.117 1 74.56 94 SER B CA 1
ATOM 1606 C C . SER B 1 94 ? 2.191 10.789 12.039 1 74.56 94 SER B C 1
ATOM 1608 O O . SER B 1 94 ? 1.013 10.992 12.336 1 74.56 94 SER B O 1
ATOM 1610 N N . LEU B 1 95 ? 2.533 10.188 10.852 1 83 95 LEU B N 1
ATOM 1611 C CA . LEU B 1 95 ? 1.554 10.281 9.773 1 83 95 LEU B CA 1
ATOM 1612 C C . LEU B 1 95 ? 0.458 9.234 9.945 1 83 95 LEU B C 1
ATOM 1614 O O . LEU B 1 95 ? -0.726 9.531 9.773 1 83 95 LEU B O 1
ATOM 1618 N N . ALA B 1 96 ? 0.8 7.969 10.289 1 86.94 96 ALA B N 1
ATOM 1619 C CA . ALA B 1 96 ? -0.188 6.914 10.5 1 86.94 96 ALA B CA 1
ATOM 1620 C C . ALA B 1 96 ? -1.173 7.293 11.602 1 86.94 96 ALA B C 1
ATOM 1622 O O . ALA B 1 96 ? -2.379 7.082 11.461 1 86.94 96 ALA B O 1
ATOM 1623 N N . LYS B 1 97 ? -0.64 7.828 12.625 1 86.81 97 LYS B N 1
ATOM 1624 C CA . LYS B 1 97 ? -1.499 8.234 13.734 1 86.81 97 LYS B CA 1
ATOM 1625 C C . LYS B 1 97 ? -2.465 9.336 13.305 1 86.81 97 LYS B C 1
ATOM 1627 O O . LYS B 1 97 ? -3.637 9.328 13.688 1 86.81 97 LYS B O 1
ATOM 1632 N N . GLU B 1 98 ? -1.967 10.297 12.594 1 89.5 98 GLU B N 1
ATOM 1633 C CA . GLU B 1 98 ? -2.814 11.367 12.078 1 89.5 98 GLU B CA 1
ATOM 1634 C C . GLU B 1 98 ? -3.945 10.812 11.219 1 89.5 98 GLU B C 1
ATOM 1636 O O . GLU B 1 98 ? -5.105 11.195 11.383 1 89.5 98 GLU B O 1
ATOM 1641 N N . VAL B 1 99 ? -3.656 9.883 10.336 1 92.5 99 VAL B N 1
ATOM 1642 C CA . VAL B 1 99 ? -4.641 9.297 9.43 1 92.5 99 VAL B CA 1
ATOM 1643 C C . VAL B 1 99 ? -5.672 8.5 10.227 1 92.5 99 VAL B C 1
ATOM 1645 O O . VAL B 1 99 ? -6.875 8.609 9.977 1 92.5 99 VAL B O 1
ATOM 1648 N N . VAL B 1 100 ? -5.215 7.73 11.203 1 92.06 100 VAL B N 1
ATOM 1649 C CA . VAL B 1 100 ? -6.113 6.938 12.031 1 92.06 100 VAL B CA 1
ATOM 1650 C C . VAL B 1 100 ? -7.09 7.852 12.758 1 92.06 100 VAL B C 1
ATOM 1652 O O . VAL B 1 100 ? -8.289 7.562 12.836 1 92.06 100 VAL B O 1
ATOM 1655 N N . THR B 1 101 ? -6.543 8.93 13.242 1 93.25 101 THR B N 1
ATOM 1656 C CA . THR B 1 101 ? -7.383 9.891 13.945 1 93.25 101 THR B CA 1
ATOM 1657 C C . THR B 1 101 ? -8.469 10.438 13.023 1 93.25 101 THR B C 1
ATOM 1659 O O . THR B 1 101 ? -9.633 10.555 13.422 1 93.25 101 THR B O 1
ATOM 1662 N N . VAL B 1 102 ? -8.172 10.773 11.812 1 95 102 VAL B N 1
ATOM 1663 C CA . VAL B 1 102 ? -9.133 11.281 10.852 1 95 102 VAL B CA 1
ATOM 1664 C C . VAL B 1 102 ? -10.164 10.203 10.516 1 95 102 VAL B C 1
ATOM 1666 O O . VAL B 1 102 ? -11.367 10.477 10.477 1 95 102 VAL B O 1
ATOM 1669 N N . LEU B 1 103 ? -9.734 8.961 10.328 1 94.88 103 LEU B N 1
ATOM 1670 C CA . LEU B 1 103 ? -10.633 7.867 9.977 1 94.88 103 LEU B CA 1
ATOM 1671 C C . LEU B 1 103 ? -11.617 7.598 11.109 1 94.88 103 LEU B C 1
ATOM 1673 O O . LEU B 1 103 ? -12.758 7.203 10.867 1 94.88 103 LEU B O 1
ATOM 1677 N N . GLU B 1 104 ? -11.164 7.801 12.32 1 94.25 104 GLU B N 1
ATOM 1678 C CA . GLU B 1 104 ? -12.008 7.562 13.484 1 94.25 104 GLU B CA 1
ATOM 1679 C C . GLU B 1 104 ? -13.219 8.484 13.484 1 94.25 104 GLU B C 1
ATOM 1681 O O . GLU B 1 104 ? -14.203 8.227 14.18 1 94.25 104 GLU B O 1
ATOM 1686 N N . GLU B 1 105 ? -13.156 9.555 12.766 1 93.69 105 GLU B N 1
ATOM 1687 C CA . GLU B 1 105 ? -14.305 10.445 12.633 1 93.69 105 GLU B CA 1
ATOM 1688 C C . GLU B 1 105 ? -15.438 9.773 11.859 1 93.69 105 GLU B C 1
ATOM 1690 O O . GLU B 1 105 ? -16.562 10.25 11.867 1 93.69 105 GLU B O 1
ATOM 1695 N N . PHE B 1 106 ? -15.219 8.68 11.195 1 93.06 106 PHE B N 1
ATOM 1696 C CA . PHE B 1 106 ? -16.203 8.039 10.336 1 93.06 106 PHE B CA 1
ATOM 1697 C C . PHE B 1 106 ? -16.656 6.703 10.914 1 93.06 106 PHE B C 1
ATOM 1699 O O . PHE B 1 106 ? -17.156 5.84 10.195 1 93.06 106 PHE B O 1
ATOM 1706 N N . VAL B 1 107 ? -16.359 6.418 12.125 1 89.38 107 VAL B N 1
ATOM 1707 C CA . VAL B 1 107 ? -16.766 5.191 12.805 1 89.38 107 VAL B CA 1
ATOM 1708 C C . VAL B 1 107 ? -18.234 5.273 13.18 1 89.38 107 VAL B C 1
ATOM 1710 O O . VAL B 1 107 ? -18.766 6.359 13.438 1 89.38 107 VAL B O 1
#

Sequence (214 aa):
MKSYCVTLNREKILPHMEKILAEKCYCEFVHKKRYPCEDGFIEVMLFEKLHLRTTSYSGLTVVFVCREEVCYADVFAFAGGDGILNIDWGAGNSLAKEVVTVLEEFVMKSYCVTLNREKILPHMEKILAEKCYCEFVHKKRYPCEDGFIEVMLFEKLHLRTTSYSGLTVVFVCREEVCYADVFAFAGGDGILNIDWGAGNSLAKEVVTVLEEFV

InterPro domains:
  IPR046117 Protein of unknown function DUF6054 [PF19524] (9-106)

pLDDT: mean 80.75, std 18.41, range [36.41, 96.31]

Radius of gyration: 16.48 Å; Cα contacts (8 Å, |Δi|>4): 453; chains: 2; bounding box: 47×42×35 Å